Protein AF-A0A7S1ZWL1-F1 (afdb_monomer_lite)

Organism: NCBI:txid49249

InterPro domains:
  IPR002048 EF-hand domain [PF13499] (137-198)
  IPR002048 EF-hand domain [PS50222] (136-164)
  IPR002048 EF-hand domain [PS50222] (169-204)
  IPR011992 EF-hand domain pair [SSF47473] (136-212)
  IPR018247 EF-Hand 1, calcium-binding site [PS00018] (142-154)

Structure (mmCIF, N/CA/C/O backbone):
data_AF-A0A7S1ZWL1-F1
#
_entry.id   AF-A0A7S1ZWL1-F1
#
loop_
_atom_site.group_PDB
_atom_site.id
_atom_site.type_symbol
_atom_site.label_atom_id
_atom_site.label_alt_id
_atom_site.label_comp_id
_atom_site.label_asym_id
_atom_site.label_entity_id
_atom_site.label_seq_id
_atom_site.pdbx_PDB_ins_code
_atom_site.Cartn_x
_atom_site.Cartn_y
_atom_site.Cartn_z
_atom_site.occupancy
_atom_site.B_iso_or_equiv
_atom_site.auth_seq_id
_atom_site.auth_comp_id
_atom_site.auth_asym_id
_atom_site.auth_atom_id
_atom_site.pdbx_PDB_model_num
ATOM 1 N N . MET A 1 1 ? 6.035 -1.877 -19.885 1.00 93.06 1 MET A N 1
ATOM 2 C CA . MET A 1 1 ? 7.367 -1.993 -20.508 1.00 93.06 1 MET A CA 1
ATOM 3 C C . MET A 1 1 ? 7.393 -3.270 -21.338 1.00 93.06 1 MET A C 1
ATOM 5 O O . MET A 1 1 ? 6.985 -4.289 -20.789 1.00 93.06 1 MET A O 1
ATOM 9 N N . PRO A 1 2 ? 7.767 -3.233 -22.629 1.00 96.50 2 PRO A N 1
ATOM 10 C CA . PRO A 1 2 ? 7.977 -4.448 -23.421 1.00 96.50 2 PRO A CA 1
ATOM 11 C C . PRO A 1 2 ? 8.998 -5.383 -22.762 1.00 96.50 2 PRO A C 1
ATOM 13 O O . PRO A 1 2 ? 9.936 -4.901 -22.125 1.00 96.50 2 PRO A O 1
ATOM 16 N N . GLY A 1 3 ? 8.820 -6.696 -22.906 1.00 96.81 3 GLY A N 1
ATOM 17 C CA . GLY A 1 3 ? 9.694 -7.707 -22.307 1.00 96.81 3 GLY A CA 1
ATOM 18 C C . GLY A 1 3 ? 11.149 -7.584 -22.745 1.00 96.81 3 GLY A C 1
ATOM 19 O O . GLY A 1 3 ? 12.038 -7.638 -21.899 1.00 96.81 3 GLY A O 1
ATOM 20 N N . TRP A 1 4 ? 11.398 -7.323 -24.031 1.00 97.31 4 TRP A N 1
ATOM 21 C CA . TRP A 1 4 ? 12.759 -7.119 -24.544 1.00 97.31 4 TRP A CA 1
ATOM 22 C C . TRP A 1 4 ? 13.443 -5.928 -23.860 1.00 97.31 4 TRP A C 1
ATOM 24 O O . TRP A 1 4 ? 14.578 -6.037 -23.412 1.00 97.31 4 TRP A O 1
ATOM 34 N N . LEU A 1 5 ? 12.718 -4.816 -23.691 1.00 96.94 5 LEU A N 1
ATOM 35 C CA . LEU A 1 5 ? 13.244 -3.597 -23.080 1.00 96.94 5 LEU A CA 1
ATOM 36 C C . LEU A 1 5 ? 13.519 -3.802 -21.586 1.00 96.94 5 LEU A C 1
ATOM 38 O O . LEU A 1 5 ? 14.494 -3.276 -21.051 1.00 96.94 5 LEU A O 1
ATOM 42 N N . LEU A 1 6 ? 12.660 -4.568 -20.909 1.00 95.88 6 LEU A N 1
ATOM 43 C CA . LEU A 1 6 ? 12.853 -4.956 -19.516 1.00 95.88 6 LEU A CA 1
ATOM 44 C C . LEU A 1 6 ? 14.117 -5.810 -19.352 1.00 95.88 6 LEU A C 1
ATOM 46 O O . LEU A 1 6 ? 14.951 -5.476 -18.511 1.00 95.88 6 LEU A O 1
ATOM 50 N N . ALA A 1 7 ? 14.276 -6.858 -20.168 1.00 95.69 7 ALA A N 1
ATOM 51 C CA . ALA A 1 7 ? 15.461 -7.715 -20.153 1.00 95.69 7 ALA A CA 1
ATOM 52 C C . ALA A 1 7 ? 16.735 -6.917 -20.435 1.00 95.69 7 ALA A C 1
ATOM 54 O O . ALA A 1 7 ? 17.626 -6.895 -19.590 1.00 95.69 7 ALA A O 1
ATOM 55 N N . ASP A 1 8 ? 16.786 -6.203 -21.562 1.00 94.69 8 ASP A N 1
ATOM 56 C CA . ASP A 1 8 ? 17.964 -5.437 -21.975 1.00 94.69 8 ASP A CA 1
ATOM 57 C C . ASP A 1 8 ? 18.362 -4.411 -20.922 1.00 94.69 8 ASP A C 1
ATOM 59 O O . ASP A 1 8 ? 19.545 -4.238 -20.622 1.00 94.69 8 ASP A O 1
ATOM 63 N N . GLY A 1 9 ? 17.378 -3.729 -20.333 1.00 93.00 9 GLY A N 1
ATOM 64 C CA . GLY A 1 9 ? 17.668 -2.716 -19.340 1.00 93.00 9 GLY A CA 1
ATOM 65 C C . GLY A 1 9 ? 18.183 -3.283 -18.021 1.00 93.00 9 GLY A C 1
ATOM 66 O O . GLY A 1 9 ? 19.132 -2.714 -17.477 1.00 93.00 9 GLY A O 1
ATOM 67 N N . ILE A 1 10 ? 17.634 -4.409 -17.547 1.00 92.44 10 ILE A N 1
ATOM 68 C CA . ILE A 1 10 ? 18.155 -5.111 -16.365 1.00 92.44 10 ILE A CA 1
ATOM 69 C C . ILE A 1 10 ? 19.558 -5.646 -16.657 1.00 92.44 10 ILE A C 1
ATOM 71 O O . ILE A 1 10 ? 20.490 -5.325 -15.917 1.00 92.44 10 ILE A O 1
ATOM 75 N N . THR A 1 11 ? 19.738 -6.367 -17.767 1.00 92.00 11 THR A N 1
ATOM 76 C CA . THR A 1 11 ? 21.040 -6.877 -18.218 1.00 92.00 11 THR A CA 1
ATOM 77 C C . THR A 1 11 ? 22.076 -5.758 -18.280 1.00 92.00 11 THR A C 1
ATOM 79 O O . THR A 1 11 ? 23.166 -5.913 -17.735 1.00 92.00 11 THR A O 1
ATOM 82 N N . ALA A 1 12 ? 21.738 -4.602 -18.861 1.00 90.19 12 ALA A N 1
ATOM 83 C CA . ALA A 1 12 ? 22.637 -3.453 -18.941 1.00 90.19 12 ALA A CA 1
ATOM 84 C C . ALA A 1 12 ? 23.053 -2.933 -17.556 1.00 90.19 12 ALA A C 1
ATOM 86 O O . ALA A 1 12 ? 24.224 -2.619 -17.355 1.00 90.19 12 ALA A O 1
ATOM 87 N N . THR A 1 13 ? 22.127 -2.884 -16.592 1.00 89.06 13 THR A N 1
ATOM 88 C CA . THR A 1 13 ? 22.449 -2.465 -15.214 1.00 89.06 13 THR A CA 1
ATOM 89 C C . THR A 1 13 ? 23.250 -3.508 -14.429 1.00 89.06 13 THR A C 1
ATOM 91 O O . THR A 1 13 ? 23.911 -3.165 -13.453 1.00 89.06 13 THR A O 1
ATOM 94 N N . HIS A 1 14 ? 23.206 -4.779 -14.839 1.00 88.81 14 HIS A N 1
ATOM 95 C CA . HIS A 1 14 ? 23.923 -5.891 -14.201 1.00 88.81 14 HIS A CA 1
ATOM 96 C C . HIS A 1 14 ? 25.279 -6.190 -14.863 1.00 88.81 14 HIS A C 1
ATOM 98 O O . HIS A 1 14 ? 26.117 -6.855 -14.261 1.00 88.81 14 HIS A O 1
ATOM 104 N N . ALA A 1 15 ? 25.513 -5.701 -16.083 1.00 84.69 15 ALA A N 1
ATOM 105 C CA . ALA A 1 15 ? 26.713 -5.974 -16.877 1.00 84.69 15 ALA A CA 1
ATOM 106 C C . ALA A 1 15 ? 27.923 -5.054 -16.578 1.00 84.69 15 ALA A C 1
ATOM 108 O O . ALA A 1 15 ? 28.958 -5.209 -17.227 1.00 84.69 15 ALA A O 1
ATOM 109 N N . GLY A 1 16 ? 27.830 -4.098 -15.640 1.00 73.31 16 GLY A N 1
ATOM 110 C CA . GLY A 1 16 ? 28.888 -3.105 -15.380 1.00 73.31 16 GLY A CA 1
ATOM 111 C C . GLY A 1 16 ? 29.016 -2.625 -13.924 1.00 73.31 16 GLY A C 1
ATOM 112 O O . GLY A 1 16 ? 28.147 -2.876 -13.095 1.00 73.31 16 GLY A O 1
ATOM 113 N N . ASP A 1 17 ? 30.128 -1.933 -13.637 1.00 54.09 17 ASP A N 1
ATOM 114 C CA . ASP A 1 17 ? 30.506 -1.330 -12.339 1.00 54.09 17 ASP A CA 1
ATOM 115 C C . ASP A 1 17 ? 29.767 0.023 -12.124 1.00 54.09 17 ASP A C 1
ATOM 117 O O . ASP A 1 17 ? 29.561 0.760 -13.095 1.00 54.09 17 ASP A O 1
ATOM 121 N N . PRO A 1 18 ? 29.296 0.376 -10.907 1.00 50.62 18 PRO A N 1
ATOM 122 C CA . PRO A 1 18 ? 28.071 1.147 -10.733 1.00 50.62 18 PRO A CA 1
ATOM 123 C C . PRO A 1 18 ? 28.307 2.656 -10.794 1.00 50.62 18 PRO A C 1
ATOM 125 O O . PRO A 1 18 ? 28.934 3.229 -9.907 1.00 50.62 18 PRO A O 1
ATOM 128 N N . ILE A 1 19 ? 27.685 3.341 -11.757 1.00 54.94 19 ILE A N 1
ATOM 129 C CA . ILE A 1 19 ? 27.411 4.781 -11.638 1.00 54.94 19 ILE A CA 1
ATOM 130 C C . ILE A 1 19 ? 26.001 5.090 -12.178 1.00 54.94 19 ILE A C 1
ATOM 132 O O . ILE A 1 19 ? 25.849 5.305 -13.379 1.00 54.94 19 ILE A O 1
ATOM 136 N N . PRO A 1 20 ? 24.966 5.172 -11.315 1.00 57.41 20 PRO A N 1
ATOM 137 C CA . PRO A 1 20 ? 24.911 4.738 -9.922 1.00 57.41 20 PRO A CA 1
ATOM 138 C C . PRO A 1 20 ? 23.734 3.768 -9.697 1.00 57.41 20 PRO A C 1
ATOM 140 O O . PRO A 1 20 ? 22.597 4.191 -9.513 1.00 57.41 20 PRO A O 1
ATOM 143 N N . GLY A 1 21 ? 24.013 2.465 -9.653 1.00 65.88 21 GLY A N 1
ATOM 144 C CA . GLY A 1 21 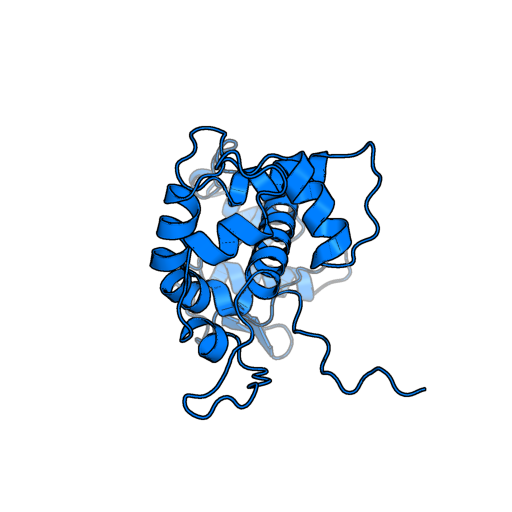? 23.101 1.495 -9.038 1.00 65.88 21 GLY A CA 1
ATOM 145 C C . GLY A 1 21 ? 22.769 0.276 -9.890 1.00 65.88 21 GLY A C 1
ATOM 146 O O . GLY A 1 21 ? 22.430 0.377 -11.067 1.00 65.88 21 GLY A O 1
ATOM 147 N N . TRP A 1 22 ? 22.811 -0.879 -9.235 1.00 79.88 22 TRP A N 1
ATOM 148 C CA . TRP A 1 22 ? 22.288 -2.146 -9.728 1.00 79.88 22 TRP A CA 1
ATOM 149 C C . TRP A 1 22 ? 20.765 -2.163 -9.558 1.00 79.88 22 TRP A C 1
ATOM 151 O O . TRP A 1 22 ? 20.271 -1.843 -8.472 1.00 79.88 22 TRP A O 1
ATOM 161 N N . VAL A 1 23 ? 20.013 -2.501 -10.611 1.00 87.62 23 VAL A N 1
ATOM 162 C CA . VAL A 1 23 ? 18.557 -2.652 -10.493 1.00 87.62 23 VAL A CA 1
ATOM 163 C C . VAL A 1 23 ? 18.267 -3.900 -9.674 1.00 87.62 23 VAL A C 1
ATOM 165 O O . VAL A 1 23 ? 18.630 -5.008 -10.064 1.00 87.62 23 VAL A O 1
ATOM 168 N N . GLN A 1 24 ? 17.589 -3.693 -8.551 1.00 88.50 24 GLN A N 1
ATOM 169 C CA . GLN A 1 24 ? 17.029 -4.755 -7.729 1.00 88.50 24 GLN A CA 1
ATOM 170 C C . GLN A 1 24 ? 15.609 -5.065 -8.205 1.00 88.50 24 GLN A C 1
ATOM 172 O O . GLN A 1 24 ? 14.870 -4.164 -8.605 1.00 88.50 24 GLN A O 1
ATOM 177 N N . TYR A 1 25 ? 15.231 -6.334 -8.138 1.00 90.38 25 TYR A N 1
ATOM 178 C CA . TYR A 1 25 ? 13.885 -6.824 -8.420 1.00 90.38 25 TYR A CA 1
ATOM 179 C C . TYR A 1 25 ? 13.483 -7.849 -7.352 1.00 90.38 25 TYR A C 1
ATOM 181 O O . TYR A 1 25 ? 14.338 -8.353 -6.623 1.00 90.38 25 TYR A O 1
ATOM 189 N N . ASP A 1 26 ? 12.183 -8.108 -7.231 1.00 86.62 26 ASP A N 1
ATOM 190 C CA . ASP A 1 26 ? 11.634 -9.086 -6.288 1.00 86.62 26 ASP A CA 1
ATOM 191 C C . ASP A 1 26 ? 11.714 -10.532 -6.818 1.00 86.62 26 ASP A C 1
ATOM 193 O O . ASP A 1 26 ? 12.186 -10.793 -7.929 1.00 86.62 26 ASP A O 1
ATOM 197 N N . ASP A 1 27 ? 11.210 -11.479 -6.023 1.00 84.31 27 ASP A N 1
ATOM 198 C CA . ASP A 1 27 ? 11.197 -12.919 -6.325 1.00 84.31 27 ASP A CA 1
ATOM 199 C C . ASP A 1 27 ? 10.371 -13.287 -7.577 1.00 84.31 27 ASP A C 1
ATOM 201 O O . ASP A 1 27 ? 10.392 -14.432 -8.041 1.00 84.31 27 ASP A O 1
ATOM 205 N N . GLY A 1 28 ? 9.626 -12.331 -8.139 1.00 87.31 28 GLY A N 1
ATOM 206 C CA . GLY A 1 28 ? 8.884 -12.491 -9.379 1.00 87.31 28 GLY A CA 1
ATOM 207 C C . GLY A 1 28 ? 9.778 -12.573 -10.616 1.00 87.31 28 GLY A C 1
ATOM 208 O O . GLY A 1 28 ? 9.308 -13.035 -11.658 1.00 87.31 28 GLY A O 1
ATOM 209 N N . VAL A 1 29 ? 11.046 -12.165 -10.536 1.00 91.88 29 VAL A N 1
ATOM 210 C CA . VAL A 1 29 ? 11.984 -12.174 -11.665 1.00 91.88 29 VAL A CA 1
ATOM 211 C C . VAL A 1 29 ? 13.044 -13.257 -11.469 1.00 91.88 29 VAL A C 1
ATOM 213 O O . VAL A 1 29 ? 13.682 -13.343 -10.423 1.00 91.88 29 VAL A O 1
ATOM 216 N N . LYS A 1 30 ? 13.262 -14.088 -12.497 1.00 94.38 30 LYS A N 1
ATOM 217 C CA . LYS A 1 30 ? 14.346 -15.086 -12.514 1.00 94.38 30 LYS A CA 1
ATOM 218 C C . LYS A 1 30 ? 15.387 -14.730 -13.562 1.00 94.38 30 LYS A C 1
ATOM 220 O O . LYS A 1 30 ? 15.043 -14.349 -14.682 1.00 94.38 30 LYS A O 1
ATOM 225 N N . GLN A 1 31 ? 16.651 -14.916 -13.199 1.00 93.75 31 GLN A N 1
ATOM 226 C CA . GLN A 1 31 ? 17.807 -14.599 -14.029 1.00 93.75 31 GLN A CA 1
ATOM 227 C C . GLN A 1 31 ? 18.782 -15.777 -14.076 1.00 93.75 31 GLN A C 1
ATOM 229 O O . GLN A 1 31 ? 19.066 -16.401 -13.053 1.00 93.75 31 GLN A O 1
ATOM 234 N N . GLU A 1 32 ? 19.328 -16.043 -15.260 1.00 93.62 32 GLU A N 1
ATOM 235 C CA . GLU A 1 32 ? 20.430 -16.978 -15.483 1.00 93.62 32 GLU A CA 1
ATOM 236 C C . GLU A 1 32 ? 21.634 -16.199 -16.024 1.00 93.62 32 GLU A C 1
ATOM 238 O O . GLU A 1 32 ? 21.607 -15.633 -17.119 1.00 93.62 32 GLU A O 1
ATOM 243 N N . GLY A 1 33 ? 22.704 -16.109 -15.232 1.00 91.00 33 GLY A N 1
ATOM 244 C CA . GLY A 1 33 ? 23.831 -15.234 -15.558 1.00 91.00 33 GLY A CA 1
ATOM 245 C C . GLY A 1 33 ? 23.399 -13.766 -15.573 1.00 91.00 33 GLY A C 1
ATOM 246 O O . GLY A 1 33 ? 23.062 -13.228 -14.526 1.00 91.00 33 GLY A O 1
ATOM 247 N N . LEU A 1 34 ? 23.411 -13.126 -16.745 1.00 89.94 34 LEU A N 1
ATOM 248 C CA . LEU A 1 34 ? 22.940 -11.746 -16.954 1.00 89.94 34 LEU A CA 1
ATOM 249 C C . LEU A 1 34 ? 21.594 -11.670 -17.690 1.00 89.94 34 LEU A C 1
ATOM 251 O O . LEU A 1 34 ? 21.132 -10.573 -17.996 1.00 89.94 34 LEU A O 1
ATOM 255 N N . VAL A 1 35 ? 20.987 -12.814 -18.014 1.00 92.06 35 VAL A N 1
ATOM 256 C CA . VAL A 1 35 ? 19.797 -12.893 -18.866 1.00 92.06 35 VAL A CA 1
ATOM 257 C C . VAL A 1 35 ? 18.571 -13.169 -18.011 1.00 92.06 35 VAL A C 1
ATOM 259 O O . VAL A 1 35 ? 18.526 -14.151 -17.271 1.00 92.06 35 VAL A O 1
ATOM 262 N N . ILE A 1 36 ? 17.565 -12.307 -18.126 1.00 94.38 36 ILE A N 1
ATOM 263 C CA . ILE A 1 36 ? 16.261 -12.524 -17.502 1.00 94.38 36 ILE A CA 1
ATOM 264 C C . ILE A 1 36 ? 15.538 -13.626 -18.264 1.00 94.38 36 ILE A C 1
ATOM 266 O O . ILE A 1 36 ? 15.365 -13.524 -19.475 1.00 94.38 36 ILE A O 1
ATOM 270 N N . THR A 1 37 ? 15.123 -14.673 -17.556 1.00 95.62 37 THR A N 1
ATOM 271 C CA . THR A 1 37 ? 14.430 -15.818 -18.158 1.00 95.62 37 THR A CA 1
ATOM 272 C C . THR A 1 37 ? 12.944 -15.814 -17.841 1.00 95.62 37 THR A C 1
ATOM 274 O O . THR A 1 37 ? 12.154 -16.248 -18.671 1.00 95.62 37 THR A O 1
ATOM 277 N N . HIS A 1 38 ? 12.535 -15.309 -16.670 1.00 95.62 38 HIS A N 1
ATOM 278 C CA . HIS A 1 38 ? 11.129 -15.305 -16.258 1.00 95.62 38 HIS A CA 1
ATOM 279 C C . HIS A 1 38 ? 10.733 -14.012 -15.548 1.00 95.62 38 HIS A C 1
ATOM 281 O O . HIS A 1 38 ? 11.529 -13.433 -14.809 1.00 95.62 38 HIS A O 1
ATOM 287 N N . VAL A 1 39 ? 9.468 -13.620 -15.714 1.00 93.38 39 VAL A N 1
ATOM 288 C CA . VAL A 1 39 ? 8.817 -12.516 -14.998 1.00 93.38 39 VAL A CA 1
ATOM 289 C C . VAL A 1 39 ? 7.411 -12.957 -14.584 1.00 93.38 39 VAL A C 1
ATOM 291 O O . VAL A 1 39 ? 6.599 -13.357 -15.419 1.00 93.38 39 VAL A O 1
ATOM 294 N N . GLY A 1 40 ? 7.111 -12.902 -13.287 1.00 88.25 40 GLY A N 1
ATOM 295 C CA . GLY A 1 40 ? 5.841 -13.359 -12.719 1.00 88.25 40 GLY A CA 1
ATOM 296 C C . GLY A 1 40 ? 5.620 -14.868 -12.864 1.00 88.25 40 GLY A C 1
ATOM 297 O O . GLY A 1 40 ? 4.492 -15.305 -13.070 1.00 88.25 40 GLY A O 1
ATOM 298 N N . GLY A 1 41 ? 6.694 -15.664 -12.827 1.00 90.75 41 GLY A N 1
ATOM 299 C CA . GLY A 1 41 ? 6.635 -17.124 -12.986 1.00 90.75 41 GLY A CA 1
ATOM 300 C C . GLY A 1 41 ? 6.425 -17.622 -14.422 1.00 90.75 41 GLY A C 1
ATOM 301 O O . GLY A 1 41 ? 6.377 -18.831 -14.631 1.00 90.75 41 GLY A O 1
ATOM 302 N N . ILE A 1 42 ? 6.335 -16.720 -15.401 1.00 92.94 42 ILE A N 1
ATOM 303 C CA . ILE A 1 42 ? 6.185 -17.035 -16.828 1.00 92.94 42 ILE A CA 1
ATOM 304 C C . ILE A 1 42 ? 7.489 -16.677 -17.541 1.00 92.94 42 ILE A C 1
ATOM 306 O O . ILE A 1 42 ? 8.143 -15.705 -17.157 1.00 92.94 42 ILE A O 1
ATOM 310 N N . GLU A 1 43 ? 7.873 -17.458 -18.552 1.00 97.06 43 GLU A N 1
ATOM 311 C CA . GLU A 1 43 ? 9.013 -17.135 -19.415 1.00 97.06 43 GLU A CA 1
ATOM 312 C C . GLU A 1 43 ? 8.845 -15.733 -20.016 1.00 97.06 43 GLU A C 1
ATOM 314 O O . GLU A 1 43 ? 7.729 -15.294 -20.317 1.00 97.06 43 GLU A O 1
ATOM 319 N N . ILE A 1 44 ? 9.944 -14.990 -20.124 1.00 96.50 44 ILE A N 1
ATOM 320 C CA . ILE A 1 44 ? 9.868 -13.628 -20.636 1.00 96.50 44 ILE A CA 1
ATOM 321 C C . ILE A 1 44 ? 9.550 -13.632 -22.137 1.00 96.50 44 ILE A C 1
ATOM 323 O O . ILE A 1 44 ? 10.245 -14.231 -22.952 1.00 96.50 44 ILE A O 1
ATOM 327 N N . GLU A 1 45 ? 8.489 -12.927 -22.508 1.00 97.56 45 GLU A N 1
ATOM 328 C CA . GLU A 1 45 ? 8.036 -12.776 -23.885 1.00 97.56 45 GLU A CA 1
ATOM 329 C C . GLU A 1 45 ? 8.453 -11.382 -24.390 1.00 97.56 45 GLU A C 1
ATOM 331 O O . GLU A 1 45 ? 8.004 -10.382 -23.818 1.00 97.56 45 GLU A O 1
ATOM 336 N N . PRO A 1 46 ? 9.276 -11.269 -25.452 1.00 96.12 46 PRO A N 1
ATOM 337 C CA . PRO A 1 46 ? 9.843 -9.993 -25.900 1.00 96.12 46 PRO A CA 1
ATOM 338 C C . PRO A 1 46 ? 8.812 -8.879 -26.120 1.00 96.12 46 PRO A C 1
ATOM 340 O O . PRO A 1 46 ? 9.005 -7.755 -25.653 1.00 96.12 46 PRO A O 1
ATOM 343 N N . ASP A 1 47 ? 7.694 -9.195 -26.771 1.00 97.06 47 ASP A N 1
ATOM 344 C CA . ASP A 1 47 ? 6.685 -8.208 -27.174 1.00 97.06 47 ASP A CA 1
ATOM 345 C C . ASP A 1 47 ? 5.573 -8.008 -26.135 1.00 97.06 47 ASP A C 1
ATOM 347 O O . ASP A 1 47 ? 4.729 -7.116 -26.267 1.00 97.06 47 ASP A O 1
ATOM 351 N N . ARG A 1 48 ? 5.557 -8.815 -25.069 1.00 95.38 48 ARG A N 1
ATOM 352 C CA . ARG A 1 48 ? 4.555 -8.693 -24.013 1.00 95.38 48 ARG A CA 1
ATOM 353 C C . ARG A 1 48 ? 4.806 -7.433 -23.196 1.00 95.38 48 ARG A C 1
ATOM 355 O O . ARG A 1 48 ? 5.929 -7.129 -22.799 1.00 95.38 48 ARG A O 1
ATOM 362 N N . ILE A 1 49 ? 3.735 -6.702 -22.895 1.00 94.38 49 ILE A N 1
ATOM 363 C CA . ILE A 1 49 ? 3.809 -5.529 -22.025 1.00 94.38 49 ILE A CA 1
ATOM 364 C C . ILE A 1 49 ? 3.709 -5.967 -20.564 1.00 94.38 49 ILE A C 1
ATOM 366 O O . ILE A 1 49 ? 2.663 -6.420 -20.099 1.00 94.38 49 ILE A O 1
ATOM 370 N N . TYR A 1 50 ? 4.793 -5.761 -19.825 1.00 92.31 50 TYR A N 1
ATOM 371 C CA . TYR A 1 50 ? 4.869 -5.978 -18.385 1.00 92.31 50 TYR A CA 1
ATOM 372 C C . TYR A 1 50 ? 4.527 -4.698 -17.621 1.00 92.31 50 TYR A C 1
ATOM 374 O O . TYR A 1 50 ? 4.927 -3.589 -18.007 1.00 92.31 50 TYR A O 1
ATOM 382 N N . ARG A 1 51 ? 3.791 -4.847 -16.515 1.00 89.06 51 ARG A N 1
ATOM 383 C CA . ARG A 1 5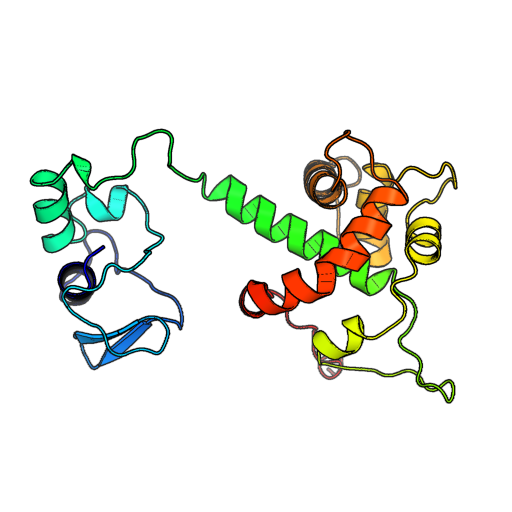1 ? 3.567 -3.772 -15.540 1.00 89.06 51 ARG A CA 1
ATOM 384 C C . ARG A 1 51 ? 4.753 -3.776 -14.582 1.00 89.06 51 ARG A C 1
ATOM 386 O O . ARG A 1 51 ? 4.942 -4.743 -13.858 1.00 89.06 51 ARG A O 1
ATOM 393 N N . VAL A 1 52 ? 5.552 -2.716 -14.619 1.00 88.62 52 VAL A N 1
ATOM 394 C CA . VAL A 1 52 ? 6.790 -2.597 -13.842 1.00 88.62 52 VAL A CA 1
ATOM 395 C C . VAL A 1 52 ? 6.659 -1.393 -12.922 1.00 88.62 52 VAL A C 1
ATOM 397 O O . VAL A 1 52 ? 6.358 -0.295 -13.391 1.00 88.62 52 VAL A O 1
ATOM 400 N N . ALA A 1 53 ? 6.874 -1.601 -11.625 1.00 86.19 53 ALA A N 1
ATOM 401 C CA . ALA A 1 53 ? 7.022 -0.524 -10.657 1.00 86.19 53 ALA A CA 1
ATOM 402 C C . ALA A 1 53 ? 8.510 -0.160 -10.554 1.00 86.19 53 ALA A C 1
ATOM 404 O O . ALA A 1 53 ? 9.338 -1.001 -10.225 1.00 86.19 53 ALA A O 1
ATOM 405 N N . THR A 1 54 ? 8.861 1.083 -10.877 1.00 87.69 54 THR A N 1
ATOM 406 C CA . THR A 1 54 ? 10.244 1.589 -10.870 1.00 87.69 54 THR A CA 1
ATOM 407 C C . THR A 1 54 ? 10.234 3.103 -10.659 1.00 87.69 54 THR A C 1
ATOM 409 O O . THR A 1 54 ? 9.178 3.739 -10.763 1.00 87.69 54 THR A O 1
ATOM 412 N N . LYS A 1 55 ? 11.385 3.705 -10.343 1.00 87.38 55 LYS A N 1
ATOM 413 C CA . LYS A 1 55 ? 11.489 5.161 -10.242 1.00 87.38 55 LYS A CA 1
ATOM 414 C C . LYS A 1 55 ? 11.645 5.747 -11.641 1.00 87.38 55 LYS A C 1
ATOM 416 O O . LYS A 1 55 ? 12.404 5.251 -12.462 1.00 87.38 55 LYS A O 1
ATOM 421 N N . ILE A 1 56 ? 11.007 6.891 -11.882 1.00 88.62 56 ILE A N 1
ATOM 422 C CA . ILE A 1 56 ? 11.198 7.676 -13.118 1.00 88.62 56 ILE A CA 1
ATOM 423 C C . ILE A 1 56 ? 12.679 7.969 -13.386 1.00 88.62 56 ILE A C 1
ATOM 425 O O . ILE A 1 56 ? 13.107 8.008 -14.540 1.00 88.62 56 ILE A O 1
ATOM 429 N N . SER A 1 57 ? 13.465 8.175 -12.326 1.00 87.31 57 SER A N 1
ATOM 430 C CA . SER A 1 57 ? 14.907 8.381 -12.441 1.00 87.31 57 SER A CA 1
ATOM 431 C C . SER A 1 57 ? 15.584 7.220 -13.156 1.00 87.31 57 SER A C 1
ATOM 433 O O . SER A 1 57 ? 16.367 7.480 -14.057 1.00 87.31 57 SER A O 1
ATOM 435 N N . ASP A 1 58 ? 15.229 5.976 -12.838 1.00 88.25 58 ASP A N 1
ATOM 436 C CA . ASP A 1 58 ? 15.874 4.769 -13.375 1.00 88.25 58 ASP A CA 1
ATOM 437 C C . ASP A 1 58 ? 15.700 4.687 -14.905 1.00 88.25 58 ASP A C 1
ATOM 439 O O . ASP A 1 58 ? 16.559 4.175 -15.622 1.00 88.25 58 ASP A O 1
ATOM 443 N N . LEU A 1 59 ? 14.605 5.266 -15.413 1.00 91.12 59 LEU A N 1
ATOM 444 C CA . LEU A 1 59 ? 14.266 5.319 -16.835 1.00 91.12 59 LEU A CA 1
ATOM 445 C C . LEU A 1 59 ? 14.919 6.485 -17.590 1.00 91.12 59 LEU A C 1
ATOM 447 O O . LEU A 1 59 ? 14.877 6.505 -18.817 1.00 91.12 59 LEU A O 1
ATOM 451 N N . THR A 1 60 ? 15.459 7.489 -16.893 1.00 89.06 60 THR A N 1
ATOM 452 C CA . THR A 1 60 ? 15.822 8.783 -17.507 1.00 89.06 60 THR A CA 1
ATOM 453 C C . THR A 1 60 ? 17.220 9.294 -17.157 1.00 89.06 60 THR A C 1
ATOM 455 O O . THR A 1 60 ? 17.769 10.113 -17.897 1.00 89.06 60 THR A O 1
ATOM 458 N N . ASN A 1 61 ? 17.823 8.826 -16.063 1.00 87.56 61 ASN A N 1
ATOM 459 C CA . ASN A 1 61 ? 19.096 9.326 -15.531 1.00 87.56 61 ASN A CA 1
ATOM 460 C C . ASN A 1 61 ? 20.345 8.681 -16.167 1.00 87.56 61 ASN A C 1
ATOM 462 O O . ASN A 1 61 ? 21.458 9.028 -15.779 1.00 87.56 61 ASN A O 1
ATOM 466 N N . GLY A 1 62 ? 20.184 7.761 -17.125 1.00 86.31 62 GLY A N 1
ATOM 467 C CA . GLY A 1 62 ? 21.300 7.044 -17.745 1.00 86.31 62 GLY A CA 1
ATOM 468 C C . GLY A 1 62 ? 21.755 5.784 -17.005 1.00 86.31 62 GLY A C 1
ATOM 469 O O . GLY A 1 62 ? 22.701 5.154 -17.468 1.00 86.31 62 GLY A O 1
ATOM 470 N N . GLN A 1 63 ? 21.098 5.390 -15.908 1.00 85.56 63 GLN A N 1
ATOM 471 C CA . GLN A 1 63 ? 21.431 4.176 -15.149 1.00 85.56 63 GLN A CA 1
ATOM 472 C C . GLN A 1 63 ? 21.289 2.911 -16.003 1.00 85.56 63 GLN A C 1
ATOM 474 O O . GLN A 1 63 ? 22.107 2.000 -15.909 1.00 85.56 63 GLN A O 1
ATOM 479 N N . SER A 1 64 ? 20.284 2.879 -16.879 1.00 90.88 64 SER A N 1
ATOM 480 C CA . SER A 1 64 ? 20.149 1.873 -17.925 1.00 90.88 64 SER A CA 1
ATOM 481 C C . SER A 1 64 ? 20.107 2.555 -19.285 1.00 90.88 64 SER A C 1
ATOM 483 O O . SER A 1 64 ? 19.179 3.316 -19.581 1.00 90.88 64 SER A O 1
ATOM 485 N N . LYS A 1 65 ? 21.123 2.305 -20.120 1.00 91.50 65 LYS A N 1
ATOM 486 C CA . LYS A 1 65 ? 21.202 2.879 -21.469 1.00 91.50 65 LYS A CA 1
ATOM 487 C C . LYS A 1 65 ? 19.996 2.477 -22.339 1.00 91.50 65 LYS A C 1
ATOM 489 O O . LYS A 1 65 ? 19.377 3.402 -22.864 1.00 91.50 65 LYS A O 1
ATOM 494 N N . PRO A 1 66 ? 19.590 1.189 -22.424 1.00 94.06 66 PRO A N 1
ATOM 495 C CA . PRO A 1 66 ? 18.405 0.792 -23.190 1.00 94.06 66 PRO A CA 1
ATOM 496 C C . PRO A 1 66 ? 17.134 1.535 -22.768 1.00 94.06 66 PRO A C 1
ATOM 498 O O . PRO A 1 66 ? 16.427 2.073 -23.615 1.00 94.06 66 PRO A O 1
ATOM 501 N N . TRP A 1 67 ? 16.869 1.645 -21.460 1.00 94.25 67 TRP A N 1
ATOM 502 C CA . TRP A 1 67 ? 15.706 2.395 -20.969 1.00 94.25 67 TRP A CA 1
ATOM 503 C C . TRP A 1 67 ? 15.803 3.879 -21.294 1.00 94.25 67 TRP A C 1
ATOM 505 O O . TRP A 1 67 ? 14.852 4.466 -21.804 1.00 94.25 67 TRP A O 1
ATOM 515 N N . THR A 1 68 ? 16.963 4.478 -21.033 1.00 93.44 68 THR A N 1
ATOM 516 C CA . THR A 1 68 ? 17.171 5.914 -21.227 1.00 93.44 68 THR A CA 1
ATOM 517 C C . THR A 1 68 ? 17.026 6.313 -22.692 1.00 93.44 68 THR A C 1
ATOM 519 O O . THR A 1 68 ? 16.463 7.366 -22.975 1.00 93.44 68 THR A O 1
ATOM 522 N N . GLU A 1 69 ? 17.533 5.510 -23.627 1.00 95.12 69 GLU A N 1
ATOM 523 C CA . GLU A 1 69 ? 17.386 5.764 -25.065 1.00 95.12 69 GLU A CA 1
ATOM 524 C C . GLU A 1 69 ? 15.931 5.576 -25.505 1.00 95.12 69 GLU A C 1
ATOM 526 O O . GLU A 1 69 ? 15.356 6.498 -26.083 1.00 95.12 69 GLU A O 1
ATOM 531 N N . TYR A 1 70 ? 15.293 4.469 -25.112 1.00 96.38 70 TYR A N 1
ATOM 532 C CA . TYR A 1 70 ? 13.895 4.202 -25.453 1.00 96.38 70 TYR A CA 1
ATOM 533 C C . TYR A 1 70 ? 12.950 5.313 -24.979 1.00 96.38 70 TYR A C 1
ATOM 535 O O . TYR A 1 70 ? 12.160 5.835 -25.758 1.00 96.38 70 TYR A O 1
ATOM 543 N N . TYR A 1 71 ? 13.037 5.730 -23.714 1.00 95.25 71 TYR A N 1
ATOM 544 C CA . TYR A 1 71 ? 12.130 6.746 -23.167 1.00 95.25 71 TYR A CA 1
ATOM 545 C C . TYR A 1 71 ? 12.477 8.182 -23.585 1.00 95.25 71 TYR A C 1
ATOM 547 O O . TYR A 1 71 ? 11.650 9.079 -23.416 1.00 95.25 71 TYR A O 1
ATOM 555 N N . LYS A 1 72 ? 13.665 8.419 -24.159 1.00 95.00 72 LYS A N 1
ATOM 556 C CA . LYS A 1 72 ? 13.974 9.675 -24.863 1.00 95.00 72 LYS A CA 1
ATOM 557 C C . LYS A 1 72 ? 13.297 9.740 -26.229 1.00 95.00 72 LYS A C 1
ATOM 559 O O . LYS A 1 72 ? 12.856 10.818 -26.618 1.00 95.00 72 LYS A O 1
ATOM 564 N N . GLU A 1 73 ? 13.232 8.617 -26.939 1.00 97.00 73 GLU A N 1
ATOM 565 C CA . GLU A 1 73 ? 12.571 8.509 -28.246 1.00 97.00 73 GLU A CA 1
ATOM 566 C C . GLU A 1 73 ? 11.044 8.401 -28.120 1.00 97.00 73 GLU A C 1
ATOM 568 O O . GLU A 1 73 ? 10.326 8.903 -28.982 1.00 97.00 73 GLU A O 1
ATOM 573 N N . HIS A 1 74 ? 10.566 7.830 -27.011 1.00 95.56 74 HIS A N 1
ATOM 574 C CA . HIS A 1 74 ? 9.152 7.596 -26.707 1.00 95.56 74 HIS A CA 1
ATOM 575 C C . HIS A 1 74 ? 8.703 8.283 -25.402 1.00 95.56 74 HIS A C 1
ATOM 577 O O . HIS A 1 74 ? 8.301 7.604 -24.445 1.00 95.56 74 HIS A O 1
ATOM 583 N N . PRO A 1 75 ? 8.762 9.625 -25.301 1.00 94.00 75 PRO A N 1
ATOM 584 C CA . PRO A 1 75 ? 8.348 10.339 -24.093 1.00 94.00 75 PRO A CA 1
ATOM 585 C C . PRO A 1 75 ? 6.861 10.141 -23.756 1.00 94.00 75 PRO A C 1
ATOM 587 O O . PRO A 1 75 ? 6.486 10.221 -22.588 1.00 94.00 75 PRO A O 1
ATOM 590 N N . GLU A 1 76 ? 6.014 9.839 -24.743 1.00 94.06 76 GLU A N 1
ATOM 591 C CA . GLU A 1 76 ? 4.598 9.494 -24.565 1.00 94.06 76 GLU A CA 1
ATOM 592 C C . GLU A 1 76 ? 4.379 8.181 -23.802 1.00 94.06 76 GLU A C 1
ATOM 594 O O . GLU A 1 76 ? 3.302 7.960 -23.251 1.00 94.06 76 GLU A O 1
ATOM 599 N N . CYS A 1 77 ? 5.396 7.315 -23.754 1.00 91.88 77 CYS A N 1
ATOM 600 C CA . CYS A 1 77 ? 5.361 6.062 -23.004 1.00 91.88 77 CYS A CA 1
ATOM 601 C C . CYS A 1 77 ? 5.757 6.236 -21.527 1.00 91.88 77 CYS A C 1
ATOM 603 O O . CYS A 1 77 ? 5.647 5.277 -20.757 1.00 91.88 77 CYS A O 1
ATOM 605 N N . LEU A 1 78 ? 6.226 7.422 -21.113 1.00 90.88 78 LEU A N 1
ATOM 606 C CA . LEU A 1 78 ? 6.448 7.735 -19.702 1.00 90.88 78 LEU A CA 1
ATOM 607 C C . LEU A 1 78 ? 5.118 8.090 -19.019 1.00 90.88 78 LEU A C 1
ATOM 609 O O . LEU A 1 78 ? 4.301 8.811 -19.596 1.00 90.88 78 LEU A O 1
ATOM 613 N N . PRO A 1 79 ? 4.897 7.655 -17.764 1.00 86.00 79 PRO A N 1
ATOM 614 C CA . PRO A 1 79 ? 3.764 8.133 -16.986 1.00 86.00 79 PRO A CA 1
ATOM 615 C C . PRO A 1 79 ? 3.791 9.669 -16.874 1.00 86.00 79 PRO A C 1
ATOM 617 O O . PRO A 1 79 ? 4.863 10.250 -16.677 1.00 86.00 79 PRO A O 1
ATOM 620 N N . PRO A 1 80 ? 2.641 10.360 -16.965 1.00 87.44 80 PRO A N 1
ATOM 621 C CA . PRO A 1 80 ? 2.598 11.805 -16.776 1.00 87.44 80 PRO A CA 1
ATOM 622 C C . PRO A 1 80 ? 3.008 12.169 -15.343 1.00 87.44 80 PRO A C 1
ATOM 624 O O . PRO A 1 80 ? 2.791 11.397 -14.412 1.00 87.44 80 PRO A O 1
ATOM 627 N N . LYS A 1 81 ? 3.534 13.385 -15.134 1.00 80.50 81 LYS A N 1
ATOM 628 C CA . LYS A 1 81 ? 4.058 13.838 -13.826 1.00 80.50 81 LYS A CA 1
ATOM 629 C C . LYS A 1 81 ? 3.069 13.742 -12.651 1.00 80.50 81 LYS A C 1
ATOM 631 O O . LYS A 1 81 ? 3.508 13.701 -11.510 1.00 80.50 81 LYS A O 1
ATOM 636 N N . GLY A 1 82 ? 1.763 13.708 -12.917 1.00 80.81 82 GLY A N 1
ATOM 637 C CA . GLY A 1 82 ? 0.718 13.522 -11.902 1.00 80.81 82 GLY A CA 1
ATOM 638 C C . GLY A 1 82 ? 0.333 12.064 -11.620 1.00 80.81 82 GLY A C 1
ATOM 639 O O . GLY A 1 82 ? -0.420 11.819 -10.691 1.00 80.81 82 GLY A O 1
ATOM 640 N N . ALA A 1 83 ? 0.831 11.102 -12.401 1.00 83.69 83 ALA A N 1
ATOM 641 C CA . ALA A 1 83 ? 0.571 9.673 -12.208 1.00 83.69 83 ALA A CA 1
ATOM 642 C C . ALA A 1 83 ? 1.634 8.986 -11.335 1.00 83.69 83 ALA A C 1
ATOM 644 O O . ALA A 1 83 ? 1.623 7.765 -11.188 1.00 83.69 83 ALA A O 1
ATOM 645 N N . TYR A 1 84 ? 2.589 9.748 -10.795 1.00 85.62 84 TYR A N 1
ATOM 646 C CA . TYR A 1 84 ? 3.605 9.197 -9.911 1.00 85.62 84 TYR A CA 1
ATOM 647 C C . TYR A 1 84 ? 2.999 8.897 -8.556 1.00 85.62 84 TYR A C 1
ATOM 649 O O . TYR A 1 84 ? 2.302 9.717 -7.963 1.00 85.62 84 TYR A O 1
ATOM 657 N N . VAL A 1 85 ? 3.335 7.722 -8.054 1.00 84.44 85 VAL A N 1
ATOM 658 C CA . VAL A 1 85 ? 2.955 7.310 -6.720 1.00 84.44 85 VAL A CA 1
ATOM 659 C C . VAL A 1 85 ? 4.063 7.737 -5.762 1.00 84.44 85 VAL A C 1
ATOM 661 O O . VAL A 1 85 ? 5.245 7.469 -5.998 1.00 84.44 85 VAL A O 1
ATOM 664 N N . ASN A 1 86 ? 3.700 8.442 -4.692 1.00 84.44 86 ASN A N 1
ATOM 665 C CA . ASN A 1 86 ? 4.662 8.829 -3.671 1.00 84.44 86 ASN A CA 1
ATOM 666 C C . ASN A 1 86 ? 5.060 7.583 -2.866 1.00 84.44 86 ASN A C 1
ATOM 668 O O . ASN A 1 86 ? 4.248 7.031 -2.128 1.00 84.44 86 ASN A O 1
ATOM 672 N N . LEU A 1 87 ? 6.319 7.150 -3.001 1.00 82.56 87 LEU A N 1
ATOM 673 C CA . LEU A 1 87 ? 6.824 5.946 -2.335 1.00 82.56 87 LEU A CA 1
ATOM 674 C C . LEU A 1 87 ? 6.665 6.009 -0.813 1.00 82.56 87 LEU A C 1
ATOM 676 O O . LEU A 1 87 ? 6.356 4.998 -0.194 1.00 82.56 87 LEU A O 1
ATOM 680 N N . TYR A 1 88 ? 6.866 7.183 -0.211 1.00 80.75 88 TYR A N 1
ATOM 681 C CA . TYR A 1 88 ? 6.678 7.348 1.225 1.00 80.75 88 TYR A CA 1
ATOM 682 C C . TYR A 1 88 ? 5.215 7.108 1.607 1.00 80.75 88 TYR A C 1
ATOM 684 O O . TYR A 1 88 ? 4.950 6.345 2.529 1.00 80.75 88 TYR A O 1
ATOM 692 N N . SER A 1 89 ? 4.272 7.673 0.849 1.00 83.94 89 SER A N 1
ATOM 693 C CA . SER A 1 89 ? 2.838 7.452 1.062 1.00 83.94 89 SER A CA 1
ATOM 694 C C . SER A 1 89 ? 2.446 5.979 0.917 1.00 83.94 89 SER A C 1
ATOM 696 O O . SER A 1 89 ? 1.707 5.476 1.755 1.00 83.94 89 SER A O 1
ATOM 698 N N . GLU A 1 90 ? 2.977 5.258 -0.075 1.00 84.81 90 GLU A N 1
ATOM 699 C CA . GLU A 1 90 ? 2.702 3.819 -0.234 1.00 84.81 90 GLU A CA 1
ATOM 700 C C . GLU A 1 90 ? 3.304 2.971 0.874 1.00 84.81 90 GLU A C 1
ATOM 702 O O . GLU A 1 90 ? 2.665 2.034 1.344 1.00 84.81 90 GLU A O 1
ATOM 707 N N . LEU A 1 91 ? 4.528 3.287 1.306 1.00 84.25 91 LEU A N 1
ATOM 708 C CA . LEU A 1 91 ? 5.145 2.594 2.429 1.00 84.25 91 LEU A CA 1
ATOM 709 C C . LEU A 1 91 ? 4.321 2.818 3.696 1.00 84.25 91 LEU A C 1
ATOM 711 O O . LEU A 1 91 ? 4.001 1.851 4.380 1.00 84.25 91 LEU A O 1
ATOM 715 N N . MET A 1 92 ? 3.920 4.058 3.983 1.00 83.69 92 MET A N 1
ATOM 716 C CA . MET A 1 92 ? 3.071 4.358 5.141 1.00 83.69 92 MET A CA 1
ATOM 717 C C . MET A 1 92 ? 1.713 3.659 5.041 1.00 83.69 92 MET A C 1
ATOM 719 O O . MET A 1 92 ? 1.296 3.017 6.001 1.00 83.69 92 MET A O 1
ATOM 723 N N . ALA A 1 93 ? 1.074 3.677 3.868 1.00 83.25 93 ALA A N 1
ATOM 724 C CA . ALA A 1 93 ? -0.169 2.950 3.622 1.00 83.25 93 ALA A CA 1
ATOM 725 C C . ALA A 1 93 ? -0.000 1.439 3.837 1.00 83.25 93 ALA A C 1
ATOM 727 O O . ALA A 1 93 ? -0.846 0.786 4.445 1.00 83.25 93 ALA A O 1
ATOM 728 N N . PHE A 1 94 ? 1.110 0.871 3.371 1.00 83.50 94 PHE A N 1
ATOM 729 C CA . PHE A 1 94 ? 1.441 -0.530 3.584 1.00 83.50 94 PHE A CA 1
ATOM 730 C C . PHE A 1 94 ? 1.618 -0.856 5.070 1.00 83.50 94 PHE A C 1
ATOM 732 O O . PHE A 1 94 ? 1.066 -1.849 5.550 1.00 83.50 94 PHE A O 1
ATOM 739 N N . PHE A 1 95 ? 2.362 -0.035 5.814 1.00 85.38 95 PHE A N 1
ATOM 740 C CA . PHE A 1 95 ? 2.548 -0.225 7.252 1.00 85.38 95 PHE A CA 1
ATOM 741 C C . PHE A 1 95 ? 1.226 -0.119 8.008 1.00 85.38 95 PHE A C 1
ATOM 743 O O . PHE A 1 95 ? 0.907 -1.018 8.782 1.00 85.38 95 PHE A O 1
ATOM 750 N N . ALA A 1 96 ? 0.433 0.916 7.742 1.00 88.44 96 ALA A N 1
ATOM 751 C CA . ALA A 1 96 ? -0.835 1.147 8.417 1.00 88.44 96 ALA A CA 1
ATOM 752 C C . ALA A 1 96 ? -1.852 0.025 8.150 1.00 88.44 96 ALA A C 1
ATOM 754 O O . ALA A 1 96 ? -2.426 -0.501 9.099 1.00 88.44 96 ALA A O 1
ATOM 755 N N . LYS A 1 97 ? -1.972 -0.464 6.905 1.00 85.75 97 LYS A N 1
ATOM 756 C CA . LYS A 1 97 ? -2.785 -1.657 6.585 1.00 85.75 97 LYS A CA 1
ATOM 757 C C . LYS A 1 97 ? -2.344 -2.893 7.362 1.00 85.75 97 LYS A C 1
ATOM 759 O O . LYS A 1 97 ? -3.172 -3.650 7.859 1.00 85.75 97 LYS A O 1
ATOM 764 N N . ASN A 1 98 ? -1.033 -3.114 7.475 1.00 85.06 98 ASN A N 1
ATOM 765 C CA . ASN A 1 98 ? -0.507 -4.231 8.259 1.00 85.06 98 ASN A CA 1
ATOM 766 C C . ASN A 1 98 ? -0.785 -4.066 9.760 1.00 85.06 98 ASN A C 1
ATOM 768 O O . ASN A 1 98 ? -1.004 -5.065 10.439 1.00 85.06 98 ASN A O 1
ATOM 772 N N . MET A 1 99 ? -0.760 -2.839 10.284 1.00 89.31 99 MET A N 1
ATOM 773 C CA . MET A 1 99 ? -1.088 -2.572 11.685 1.00 89.31 99 MET A CA 1
ATOM 774 C C . MET A 1 99 ? -2.578 -2.763 11.959 1.00 89.31 99 MET A C 1
ATOM 776 O O . MET A 1 99 ? -2.910 -3.465 12.910 1.00 89.31 99 MET A O 1
ATOM 780 N N . TRP A 1 100 ? -3.457 -2.247 11.094 1.00 90.06 100 TRP A N 1
ATOM 781 C CA . TRP A 1 100 ? -4.895 -2.508 11.176 1.00 90.06 100 TRP A CA 1
ATOM 782 C C . TRP A 1 100 ? -5.183 -4.007 11.160 1.00 90.06 100 TRP A C 1
ATOM 784 O O . TRP A 1 100 ? -5.863 -4.511 12.044 1.00 90.06 100 TRP A O 1
ATOM 794 N N . ARG A 1 101 ? -4.561 -4.755 10.239 1.00 84.88 101 ARG A N 1
ATOM 795 C CA . ARG A 1 101 ? -4.689 -6.218 10.196 1.00 84.88 101 ARG A CA 1
ATOM 796 C C . ARG A 1 101 ? -4.271 -6.878 11.510 1.00 84.88 101 ARG A C 1
ATOM 798 O O . ARG A 1 101 ? -4.949 -7.784 11.970 1.00 84.88 101 ARG A O 1
ATOM 805 N N . LYS A 1 102 ? -3.165 -6.445 12.121 1.00 85.44 102 LYS A N 1
ATOM 806 C CA . LYS A 1 102 ? -2.718 -6.993 13.412 1.00 85.44 102 LYS A CA 1
ATOM 807 C C . LYS A 1 102 ? -3.705 -6.699 14.537 1.00 85.44 102 LYS A C 1
ATOM 809 O O . LYS A 1 102 ? -3.967 -7.598 15.326 1.00 85.44 102 LYS A O 1
ATOM 814 N N . ILE A 1 103 ? -4.241 -5.477 14.595 1.00 89.62 103 ILE A N 1
ATOM 815 C CA . ILE A 1 103 ? -5.314 -5.124 15.534 1.00 89.62 103 ILE A CA 1
ATOM 816 C C . ILE A 1 103 ? -6.503 -6.048 15.284 1.00 89.62 103 ILE A C 1
ATOM 818 O O . ILE A 1 103 ? -6.917 -6.752 16.196 1.00 89.62 103 ILE A O 1
ATOM 822 N N . TRP A 1 104 ? -6.970 -6.128 14.038 1.00 87.00 104 TRP A N 1
ATOM 823 C CA . TRP A 1 104 ? -8.080 -6.975 13.622 1.00 87.00 104 TRP A CA 1
ATOM 824 C C . TRP A 1 104 ? -7.883 -8.436 14.037 1.00 87.00 104 TRP A C 1
ATOM 826 O O . TRP A 1 104 ? -8.725 -9.017 14.710 1.00 87.00 104 TRP A O 1
ATOM 836 N N . GLU A 1 105 ? -6.759 -9.059 13.699 1.00 80.38 105 GLU A N 1
ATOM 837 C CA . GLU A 1 105 ? -6.471 -10.442 14.091 1.00 80.38 105 GLU A CA 1
ATOM 838 C C . GLU A 1 105 ? -6.493 -10.639 15.616 1.00 80.38 105 GLU A C 1
ATOM 840 O O . GLU A 1 105 ? -6.948 -11.679 16.085 1.00 80.38 105 GLU A O 1
ATOM 845 N N . ALA A 1 106 ? -6.021 -9.656 16.382 1.00 83.50 106 ALA A N 1
ATOM 846 C CA . ALA A 1 106 ? -5.895 -9.752 17.831 1.00 83.50 106 ALA A CA 1
ATOM 847 C C . ALA A 1 106 ? -7.196 -9.440 18.592 1.00 83.50 106 ALA A C 1
ATOM 849 O O . ALA A 1 106 ? -7.413 -10.001 19.663 1.00 83.50 106 ALA A O 1
ATOM 850 N N . ILE A 1 107 ? -8.077 -8.598 18.042 1.00 85.62 107 ILE A N 1
ATOM 851 C CA . ILE A 1 107 ? -9.416 -8.355 18.605 1.00 85.62 107 ILE A CA 1
ATOM 852 C C . ILE A 1 107 ? -10.432 -9.417 18.174 1.00 85.62 107 ILE A C 1
ATOM 854 O O . ILE A 1 107 ? -11.540 -9.436 18.696 1.00 85.62 107 ILE A O 1
ATOM 858 N N . GLY A 1 108 ? -10.086 -10.317 17.250 1.00 77.88 108 GLY A N 1
ATOM 859 C CA . GLY A 1 108 ? -10.960 -11.419 16.853 1.00 77.88 108 GLY A CA 1
ATOM 860 C C . GLY A 1 108 ? -11.175 -12.453 17.968 1.00 77.88 108 GLY A C 1
ATOM 861 O O . GLY A 1 108 ? -10.334 -12.575 18.864 1.00 77.88 108 GLY A O 1
ATOM 862 N N . PRO A 1 109 ? -12.282 -13.214 17.937 1.00 67.56 109 PRO A N 1
ATOM 863 C CA . PRO A 1 109 ? -12.498 -14.302 18.885 1.00 67.56 109 PRO A CA 1
ATOM 864 C C . PRO A 1 109 ? -11.354 -15.324 18.810 1.00 67.56 109 PRO A C 1
ATOM 866 O O . PRO A 1 109 ? -10.792 -15.576 17.739 1.00 67.56 109 PRO A O 1
ATOM 869 N N . GLU A 1 110 ? -11.004 -15.936 19.947 1.00 60.94 110 GLU A N 1
ATOM 870 C CA . GLU A 1 110 ? -10.065 -17.059 19.950 1.00 60.94 110 GLU A CA 1
ATOM 871 C C . GLU A 1 110 ? -10.642 -18.171 19.065 1.00 60.94 110 GLU A C 1
ATOM 873 O O . GLU A 1 110 ? -11.724 -18.699 19.338 1.00 60.94 110 GLU A O 1
ATOM 878 N N . ALA A 1 111 ? -9.935 -18.517 17.984 1.00 55.34 111 ALA A N 1
ATOM 879 C CA . ALA A 1 111 ? -10.365 -19.559 17.062 1.00 55.34 111 ALA A CA 1
ATOM 880 C C . ALA A 1 111 ? -10.593 -20.859 17.846 1.00 55.34 111 ALA A C 1
ATOM 882 O O . ALA A 1 111 ? -9.649 -21.503 18.301 1.00 55.34 111 ALA A O 1
ATOM 883 N N . THR A 1 112 ? -11.851 -21.247 18.034 1.00 48.22 112 THR A N 1
ATOM 884 C CA . THR A 1 112 ? -12.235 -22.452 18.770 1.00 48.22 112 THR A CA 1
ATOM 885 C C . THR A 1 112 ? -12.851 -23.452 17.801 1.00 48.22 112 THR A C 1
ATOM 887 O O . THR A 1 112 ? -13.723 -23.139 16.998 1.00 48.22 112 THR A O 1
ATOM 890 N N . THR A 1 113 ? -12.393 -24.702 17.826 1.00 50.69 113 THR A N 1
ATOM 891 C CA . THR A 1 113 ? -13.077 -25.802 17.123 1.00 50.69 113 THR A CA 1
ATOM 892 C C . THR A 1 113 ? -14.536 -25.911 17.588 1.00 50.69 113 THR A C 1
ATOM 894 O O . THR A 1 113 ? -14.864 -25.541 18.714 1.00 50.69 113 THR A O 1
ATOM 897 N N . LYS A 1 114 ? -15.396 -26.578 16.801 1.00 48.09 114 LYS A N 1
ATOM 898 C CA . LYS A 1 114 ? -16.761 -26.986 17.215 1.00 48.09 114 LYS A CA 1
ATOM 899 C C . LYS A 1 114 ? -16.816 -27.786 18.534 1.00 48.09 114 LYS A C 1
ATOM 901 O O . LYS A 1 114 ? -17.892 -27.967 19.089 1.00 48.09 114 LYS A O 1
ATOM 906 N N . ASN A 1 115 ? -15.667 -28.254 19.028 1.00 52.84 115 ASN A N 1
ATOM 907 C CA . ASN A 1 115 ? -15.516 -29.001 20.273 1.00 52.84 115 ASN A CA 1
ATOM 908 C C . ASN A 1 115 ? -14.903 -28.156 21.413 1.00 52.84 115 ASN A C 1
ATOM 910 O O . ASN A 1 115 ? -14.519 -28.716 22.437 1.00 52.84 115 ASN A O 1
ATOM 914 N N . GLY A 1 116 ? -14.762 -26.836 21.242 1.00 52.84 116 GLY A N 1
ATOM 915 C CA . GLY A 1 116 ? -14.241 -25.918 22.263 1.00 52.84 116 GLY A CA 1
ATOM 916 C C . GLY A 1 116 ? -12.722 -25.958 22.470 1.00 52.84 116 GLY A C 1
ATOM 917 O O . GLY A 1 116 ? -12.226 -25.397 23.439 1.00 52.84 116 GLY A O 1
ATOM 918 N N . SER A 1 117 ? -11.961 -26.626 21.597 1.00 50.66 117 SER A N 1
ATOM 919 C CA . SER A 1 117 ? -10.487 -26.596 21.632 1.00 50.66 117 SER A CA 1
ATOM 920 C C . SER A 1 117 ? -9.949 -25.420 20.817 1.00 50.66 117 SER A C 1
ATOM 922 O O . SER A 1 117 ? -10.354 -25.274 19.663 1.00 50.66 117 SER A O 1
ATOM 924 N N . VAL A 1 118 ? -9.041 -24.630 21.396 1.00 54.16 118 VAL A N 1
ATOM 925 C CA . VAL A 1 118 ? -8.349 -23.507 20.736 1.00 54.16 118 VAL A CA 1
ATOM 926 C C . VAL A 1 118 ? -7.509 -24.028 19.562 1.00 54.16 118 VAL A C 1
ATOM 928 O O . VAL A 1 118 ? -6.694 -24.936 19.740 1.00 54.16 118 VAL A O 1
ATOM 931 N N . ILE A 1 119 ? -7.713 -23.484 18.360 1.00 51.50 119 ILE A N 1
ATOM 932 C CA . ILE A 1 119 ? -6.888 -23.756 17.179 1.00 51.50 119 ILE A CA 1
ATOM 933 C C . ILE A 1 119 ? -5.796 -22.698 17.089 1.00 51.50 119 ILE A C 1
ATOM 935 O O . ILE A 1 119 ? -6.054 -21.531 16.808 1.00 51.50 119 ILE A O 1
ATOM 939 N N . TYR A 1 120 ? -4.551 -23.135 17.234 1.00 48.62 120 TYR A N 1
ATOM 940 C CA . TYR A 1 120 ? -3.395 -22.362 16.799 1.00 48.62 120 TYR A CA 1
ATOM 941 C C . TYR A 1 120 ? -3.129 -22.692 15.329 1.00 48.62 120 TYR A C 1
ATOM 943 O O . TYR A 1 120 ? -2.404 -23.637 15.023 1.00 48.62 120 TYR A O 1
ATOM 951 N N . SER A 1 121 ? -3.762 -21.958 14.411 1.00 45.41 121 SER A N 1
ATOM 952 C CA . SER A 1 121 ? -3.456 -22.079 12.986 1.00 45.41 121 SER A CA 1
ATOM 953 C C . SER A 1 121 ? -2.354 -21.097 12.595 1.00 45.41 121 SER A C 1
ATOM 955 O O . SER A 1 121 ? -2.436 -19.897 12.871 1.00 45.41 121 SER A O 1
ATOM 957 N N . ASN A 1 122 ? -1.315 -21.623 11.944 1.00 44.88 122 ASN A N 1
ATOM 958 C CA . ASN A 1 122 ? -0.276 -20.833 11.281 1.00 44.88 122 ASN A CA 1
ATOM 959 C C . ASN A 1 122 ? -0.679 -20.444 9.845 1.00 44.88 122 ASN A C 1
ATOM 961 O O . ASN A 1 122 ? 0.105 -19.791 9.156 1.00 44.88 122 ASN A O 1
ATOM 965 N N . ASP A 1 123 ? -1.870 -20.850 9.389 1.00 45.75 123 ASP A N 1
ATOM 966 C CA . ASP A 1 123 ? -2.413 -20.517 8.078 1.00 45.75 123 ASP A CA 1
ATOM 967 C C . ASP A 1 123 ? -3.379 -19.318 8.198 1.00 45.75 123 ASP A C 1
ATOM 969 O O . ASP A 1 123 ? -4.444 -19.435 8.811 1.00 45.75 123 ASP A O 1
ATOM 973 N N . PRO A 1 124 ? -3.049 -18.153 7.607 1.00 46.38 124 PRO A N 1
ATOM 974 C CA . PRO A 1 124 ? -3.927 -16.984 7.601 1.00 46.38 124 PRO A CA 1
ATOM 975 C C . PRO A 1 124 ? -5.314 -17.266 7.006 1.00 46.38 124 PRO A C 1
ATOM 977 O O . PRO A 1 124 ? -6.274 -16.583 7.353 1.00 46.38 124 PRO A O 1
ATOM 980 N N . THR A 1 125 ? -5.436 -18.265 6.124 1.00 45.47 125 THR A N 1
ATOM 981 C CA . THR A 1 125 ? -6.709 -18.608 5.472 1.00 45.47 125 THR A CA 1
ATOM 982 C C . THR A 1 125 ? -7.681 -19.334 6.404 1.00 45.47 125 THR A C 1
ATOM 984 O O . THR A 1 125 ? -8.889 -19.164 6.260 1.00 45.47 125 THR A O 1
ATOM 987 N N . GLU A 1 126 ? -7.192 -20.060 7.415 1.00 46.41 126 GLU A N 1
ATOM 988 C CA . GLU A 1 126 ? -8.052 -20.735 8.398 1.00 46.41 126 GLU A CA 1
ATOM 989 C C . GLU A 1 126 ? -8.622 -19.753 9.435 1.00 46.41 126 GLU A C 1
ATOM 991 O O . GLU A 1 126 ? -9.758 -19.923 9.874 1.00 46.41 126 GLU A O 1
ATOM 996 N N . LEU A 1 127 ? -7.906 -18.669 9.761 1.00 48.50 127 LEU A N 1
ATOM 997 C CA . LEU A 1 127 ? -8.413 -17.584 10.621 1.00 48.50 127 LEU A CA 1
ATOM 998 C C . LEU A 1 127 ? -9.584 -16.808 9.992 1.00 48.50 127 LEU A C 1
ATOM 1000 O O . LEU A 1 127 ? -10.399 -16.250 10.719 1.00 48.50 127 LEU A O 1
ATOM 1004 N N . CYS A 1 128 ? -9.703 -16.818 8.661 1.00 46.50 128 CYS A N 1
ATOM 1005 C CA . CYS A 1 128 ? -10.791 -16.169 7.919 1.00 46.50 128 CYS A CA 1
ATOM 1006 C C . CYS A 1 128 ? -12.075 -17.018 7.841 1.00 46.50 128 CYS A C 1
ATOM 1008 O O . CYS A 1 128 ? -13.078 -16.555 7.310 1.00 46.50 128 CYS A O 1
ATOM 1010 N N . THR A 1 129 ? -12.043 -18.273 8.310 1.00 46.84 129 THR A N 1
ATOM 1011 C CA . THR A 1 129 ? -13.218 -19.173 8.311 1.00 46.84 129 THR A CA 1
ATOM 1012 C C . THR A 1 129 ? -14.017 -19.132 9.613 1.00 46.84 129 THR A C 1
ATOM 1014 O O . THR A 1 129 ? -15.030 -19.823 9.739 1.00 46.84 129 THR A O 1
ATOM 1017 N N . TYR A 1 130 ? -13.566 -18.324 10.572 1.00 54.34 130 TYR A N 1
ATOM 1018 C CA . TYR A 1 130 ? -14.227 -18.103 11.849 1.00 54.34 130 TYR A CA 1
ATOM 1019 C C . TYR A 1 130 ? -15.132 -16.882 11.789 1.00 54.34 130 TYR A C 1
ATOM 1021 O O . TYR A 1 130 ? -14.826 -15.929 11.078 1.00 54.34 130 TYR A O 1
ATOM 1029 N N . ASP A 1 131 ? -16.241 -16.967 12.526 1.00 64.06 131 ASP A N 1
ATOM 1030 C CA . ASP A 1 131 ? -17.300 -15.963 12.625 1.00 64.06 131 ASP A CA 1
ATOM 1031 C C . ASP A 1 131 ? -16.688 -14.562 12.693 1.00 64.06 131 ASP A C 1
ATOM 1033 O O . ASP A 1 131 ? -16.027 -14.187 13.667 1.00 64.06 131 ASP A O 1
ATOM 1037 N N . CYS A 1 132 ? -16.810 -13.821 11.595 1.00 73.44 132 CYS A N 1
ATOM 1038 C CA . CYS A 1 132 ? -16.426 -12.429 11.578 1.00 73.44 132 CYS A CA 1
ATOM 1039 C C . CYS A 1 132 ? -17.570 -11.696 12.263 1.00 73.44 132 CYS A C 1
ATOM 1041 O O . CYS A 1 132 ? -18.496 -11.269 11.590 1.00 73.44 132 CYS A O 1
ATOM 1043 N N . ASP A 1 133 ? -17.561 -11.683 13.598 1.00 85.50 133 ASP A N 1
ATOM 1044 C CA . ASP A 1 133 ? -18.541 -10.955 14.399 1.00 85.50 133 ASP A CA 1
ATOM 1045 C C . ASP A 1 133 ? -18.079 -9.490 14.499 1.00 85.50 133 ASP A C 1
ATOM 1047 O O . ASP A 1 133 ? -17.146 -9.189 15.255 1.00 85.50 133 ASP A O 1
ATOM 1051 N N . PRO A 1 134 ? -18.648 -8.571 13.693 1.00 88.19 134 PRO A N 1
ATOM 1052 C CA . PRO A 1 134 ? -18.236 -7.174 13.691 1.00 88.19 134 PRO A CA 1
ATOM 1053 C C . PRO A 1 134 ? -18.584 -6.488 15.017 1.00 88.19 134 PRO A C 1
ATOM 1055 O O . PRO A 1 134 ? -17.835 -5.618 15.457 1.00 88.19 134 PRO A O 1
ATOM 1058 N N . SER A 1 135 ? -19.664 -6.907 15.684 1.00 89.38 135 SER A N 1
ATOM 1059 C CA . SER A 1 135 ? -20.107 -6.331 16.954 1.00 89.38 135 SER A CA 1
ATOM 1060 C C . SER A 1 135 ? -19.159 -6.694 18.093 1.00 89.38 135 SER A C 1
ATOM 1062 O O . SER A 1 135 ? -18.716 -5.802 18.810 1.00 89.38 135 SER A O 1
ATOM 1064 N N . GLU A 1 136 ? -18.758 -7.964 18.219 1.00 87.69 136 GLU A N 1
ATOM 1065 C CA . GLU A 1 136 ? -17.789 -8.386 19.248 1.00 87.69 136 GLU A CA 1
ATOM 1066 C C . GLU A 1 136 ? -16.435 -7.676 19.077 1.00 87.69 136 GLU A C 1
ATOM 1068 O O . GLU A 1 136 ? -15.767 -7.301 20.044 1.00 87.69 136 GLU A O 1
ATOM 1073 N N . ARG A 1 137 ? -16.009 -7.485 17.826 1.00 89.56 137 ARG A N 1
ATOM 1074 C CA . ARG A 1 137 ? -14.756 -6.793 17.507 1.00 89.56 137 ARG A CA 1
ATOM 1075 C C . ARG A 1 137 ? -14.838 -5.308 17.840 1.00 89.56 137 ARG A C 1
ATOM 1077 O O . ARG A 1 137 ? -13.864 -4.773 18.368 1.00 89.56 137 ARG A O 1
ATOM 1084 N N . LEU A 1 138 ? -15.972 -4.671 17.548 1.00 92.06 138 LEU A N 1
ATOM 1085 C CA . LEU A 1 138 ? -16.226 -3.283 17.917 1.00 92.06 138 LEU A CA 1
ATOM 1086 C C . LEU A 1 138 ? -16.168 -3.127 19.438 1.00 92.06 138 LEU A C 1
ATOM 1088 O O . LEU A 1 138 ? -15.369 -2.333 19.913 1.00 92.06 138 LEU A O 1
ATOM 1092 N N . GLU A 1 139 ? -16.881 -3.964 20.199 1.00 90.75 139 GLU A N 1
ATOM 1093 C CA . GLU A 1 139 ? -16.892 -3.936 21.675 1.00 90.75 139 GLU A CA 1
ATOM 1094 C C . GLU A 1 139 ? -15.499 -4.062 22.318 1.00 90.75 139 GLU A C 1
ATOM 1096 O O . GLU A 1 139 ? -15.283 -3.625 23.448 1.00 90.75 139 GLU A O 1
ATOM 1101 N N . ARG A 1 140 ? -14.540 -4.692 21.630 1.00 89.88 140 ARG A N 1
ATOM 1102 C CA . ARG A 1 140 ? -13.158 -4.844 22.116 1.00 89.88 140 ARG A CA 1
ATOM 1103 C C . ARG A 1 140 ? -12.269 -3.643 21.820 1.00 89.88 140 ARG A C 1
ATOM 1105 O O . ARG A 1 140 ? -11.215 -3.520 22.448 1.00 89.88 140 ARG A O 1
ATOM 1112 N N . LEU A 1 141 ? -12.638 -2.826 20.840 1.00 92.44 141 LEU A N 1
ATOM 1113 C CA . LEU A 1 141 ? -11.848 -1.687 20.387 1.00 92.44 141 LEU A CA 1
ATOM 1114 C C . LEU A 1 141 ? -12.431 -0.353 20.866 1.00 92.44 141 LEU A C 1
ATOM 1116 O O . LEU A 1 141 ? -11.661 0.530 21.227 1.00 92.44 141 LEU A O 1
ATOM 1120 N N . ASP A 1 142 ? -13.757 -0.257 20.899 1.00 94.44 142 ASP A N 1
ATOM 1121 C CA . ASP A 1 142 ? -14.556 0.832 21.458 1.00 94.44 142 ASP A CA 1
ATOM 1122 C C . ASP A 1 142 ? -14.563 0.729 22.996 1.00 94.44 142 ASP A C 1
ATOM 1124 O O . ASP A 1 142 ? -15.280 -0.071 23.606 1.00 94.44 142 ASP A O 1
ATOM 1128 N N . LEU A 1 143 ? -13.669 1.487 23.633 1.00 91.56 143 LEU A N 1
ATOM 1129 C CA . LEU A 1 143 ? -13.398 1.421 25.068 1.00 91.56 143 LEU A CA 1
ATOM 1130 C C . LEU A 1 143 ? -14.430 2.189 25.891 1.00 91.56 143 LEU A C 1
ATOM 1132 O O . LEU A 1 143 ? -14.632 1.850 27.065 1.00 91.56 143 LEU A O 1
ATOM 1136 N N . ASP A 1 144 ? -15.033 3.233 25.323 1.00 93.81 144 ASP A N 1
ATOM 1137 C CA . ASP A 1 144 ? -16.056 4.033 25.997 1.00 93.81 144 ASP A CA 1
ATOM 1138 C C . ASP A 1 144 ? -17.499 3.650 25.621 1.00 93.81 144 ASP A C 1
ATOM 1140 O O . ASP A 1 144 ? -18.434 4.083 26.306 1.00 93.81 144 ASP A O 1
ATOM 1144 N N . GLN A 1 145 ? -17.653 2.712 24.679 1.00 93.38 145 GLN A N 1
ATOM 1145 C CA . GLN A 1 145 ? -18.908 2.093 24.244 1.00 93.38 145 GLN A CA 1
ATOM 1146 C C . GLN A 1 145 ? -19.867 3.093 23.591 1.00 93.38 145 GLN A C 1
ATOM 1148 O O . GLN A 1 145 ? -21.091 2.989 23.758 1.00 93.38 145 GLN A O 1
ATOM 1153 N N . ASP A 1 146 ? -19.326 4.088 22.884 1.00 95.31 146 ASP A N 1
ATOM 1154 C CA . ASP A 1 146 ? -20.114 5.093 22.170 1.00 95.31 146 ASP A CA 1
ATOM 1155 C C . ASP A 1 146 ? -20.497 4.673 20.734 1.00 95.31 146 ASP A C 1
ATOM 1157 O O . ASP A 1 146 ? -21.324 5.331 20.088 1.00 95.31 146 ASP A O 1
ATOM 1161 N N . GLY A 1 147 ? -19.986 3.525 20.274 1.00 94.12 147 GLY A N 1
ATOM 1162 C CA . GLY A 1 147 ? -20.201 2.950 18.950 1.00 94.12 147 GLY A CA 1
ATOM 1163 C C . GLY A 1 147 ? -19.262 3.491 17.869 1.00 94.12 147 GLY A C 1
ATOM 1164 O O . GLY A 1 147 ? -19.447 3.145 16.696 1.00 94.12 147 GLY A O 1
ATOM 1165 N N . ILE A 1 148 ? -18.291 4.337 18.230 1.00 95.62 148 ILE A N 1
ATOM 1166 C CA . ILE A 1 148 ? -17.352 4.998 17.326 1.00 95.62 148 ILE A CA 1
ATOM 1167 C C . ILE A 1 148 ? -15.921 4.731 17.789 1.00 95.62 148 ILE A C 1
ATOM 1169 O O . ILE A 1 148 ? -15.472 5.212 18.818 1.00 95.62 148 ILE A O 1
ATOM 1173 N N . VAL A 1 149 ? -15.132 4.073 16.944 1.00 96.00 149 VAL A N 1
ATOM 1174 C CA . VAL A 1 149 ? -13.705 3.901 17.212 1.00 96.00 149 VAL A CA 1
ATOM 1175 C C . VAL A 1 149 ? -12.945 5.167 16.824 1.00 96.00 149 VAL A C 1
ATOM 1177 O O . VAL A 1 149 ? -12.838 5.557 15.655 1.00 96.00 149 VAL A O 1
ATOM 1180 N N . THR A 1 150 ? -12.357 5.797 17.827 1.00 95.25 150 THR A N 1
ATOM 1181 C CA . THR A 1 150 ? -11.537 7.000 17.718 1.00 95.25 150 THR A CA 1
ATOM 1182 C C . THR A 1 150 ? -10.071 6.683 17.402 1.00 95.25 150 THR A C 1
ATOM 1184 O O . THR A 1 150 ? -9.565 5.572 17.585 1.00 95.25 150 THR A O 1
ATOM 1187 N N . VAL A 1 151 ? -9.320 7.706 16.977 1.00 95.31 151 VAL A N 1
ATOM 1188 C CA . VAL A 1 151 ? -7.855 7.616 16.815 1.00 95.31 151 VAL A CA 1
ATOM 1189 C C . VAL A 1 151 ? -7.165 7.217 18.126 1.00 95.31 151 VAL A C 1
ATOM 1191 O O . VAL A 1 151 ? -6.150 6.520 18.103 1.00 95.31 151 VAL A O 1
ATOM 1194 N N . ASP A 1 152 ? -7.708 7.629 19.271 1.00 94.88 152 ASP A N 1
ATOM 1195 C CA . ASP A 1 152 ? -7.122 7.357 20.585 1.00 94.88 152 ASP A CA 1
ATOM 1196 C C . ASP A 1 152 ? -7.273 5.889 20.975 1.00 94.88 152 ASP A C 1
ATOM 1198 O O . ASP A 1 152 ? -6.350 5.300 21.542 1.00 94.88 152 ASP A O 1
ATOM 1202 N N . GLU A 1 153 ? -8.386 5.270 20.604 1.00 95.31 153 GLU A N 1
ATOM 1203 C CA . GLU A 1 153 ? -8.613 3.838 20.787 1.00 95.31 153 GLU A CA 1
ATOM 1204 C C . GLU A 1 153 ? -7.740 3.003 19.863 1.00 95.31 153 GLU A C 1
ATOM 1206 O O . GLU A 1 153 ? -7.106 2.056 20.326 1.00 95.31 153 GLU A O 1
ATOM 1211 N N . ILE A 1 154 ? -7.572 3.415 18.602 1.00 95.06 154 ILE A N 1
ATOM 1212 C CA . ILE A 1 154 ? -6.583 2.801 17.704 1.00 95.06 154 ILE A CA 1
ATOM 1213 C C . ILE A 1 154 ? -5.171 2.930 18.286 1.00 95.06 154 ILE A C 1
ATOM 1215 O O . ILE A 1 154 ? -4.406 1.964 18.289 1.00 95.06 154 ILE A O 1
ATOM 1219 N N . HIS A 1 155 ? -4.812 4.101 18.816 1.00 95.19 155 HIS A N 1
ATOM 1220 C CA . HIS A 1 155 ? -3.507 4.324 19.435 1.00 95.19 155 HIS A CA 1
ATOM 1221 C C . HIS A 1 155 ? -3.292 3.422 20.660 1.00 95.19 155 HIS A C 1
ATOM 1223 O O . HIS A 1 155 ? -2.232 2.806 20.803 1.00 95.19 155 HIS A O 1
ATOM 1229 N N . ASN A 1 156 ? -4.305 3.296 21.519 1.00 94.12 156 ASN A N 1
ATOM 1230 C CA . ASN A 1 156 ? -4.277 2.384 22.657 1.00 94.12 156 ASN A CA 1
ATOM 1231 C C . ASN A 1 156 ? -4.199 0.923 22.201 1.00 94.12 156 ASN A C 1
ATOM 1233 O O . ASN A 1 156 ? -3.408 0.168 22.756 1.00 94.12 156 ASN A O 1
ATOM 1237 N N . ALA A 1 157 ? -4.907 0.529 21.144 1.00 93.62 157 ALA A N 1
ATOM 1238 C CA . ALA A 1 157 ? -4.843 -0.822 20.597 1.00 93.62 157 ALA A CA 1
ATOM 1239 C C . ALA A 1 157 ? -3.458 -1.162 20.024 1.00 93.62 157 ALA A C 1
ATOM 1241 O O . ALA A 1 157 ? -2.946 -2.261 20.244 1.00 93.62 157 ALA A O 1
ATOM 1242 N N . LEU A 1 158 ? -2.784 -0.219 19.357 1.00 92.50 158 LEU A N 1
ATOM 1243 C CA . LEU A 1 158 ? -1.396 -0.419 18.916 1.00 92.50 158 LEU A CA 1
ATOM 1244 C C . LEU A 1 158 ? -0.464 -0.742 20.096 1.00 92.50 158 LEU A C 1
ATOM 1246 O O . LEU A 1 158 ? 0.436 -1.575 19.959 1.00 92.50 158 LEU A O 1
ATOM 1250 N N . ARG A 1 159 ? -0.694 -0.120 21.257 1.00 92.94 159 ARG A N 1
ATOM 1251 C CA . ARG A 1 159 ? 0.060 -0.377 22.490 1.00 92.94 159 ARG A CA 1
ATOM 1252 C C . ARG A 1 159 ? -0.344 -1.691 23.155 1.00 92.94 159 ARG A C 1
ATOM 1254 O O . ARG A 1 159 ? 0.507 -2.542 23.392 1.00 92.94 159 ARG A O 1
ATOM 1261 N N . ASP A 1 160 ? -1.626 -1.835 23.464 1.00 91.06 160 ASP A N 1
ATOM 1262 C CA . ASP A 1 160 ? -2.138 -2.830 24.408 1.00 91.06 160 ASP A CA 1
ATOM 1263 C C . ASP A 1 160 ? -2.477 -4.156 23.721 1.00 91.06 160 ASP A C 1
ATOM 1265 O O . ASP A 1 160 ? -2.248 -5.222 24.289 1.00 91.06 160 ASP A O 1
ATOM 1269 N N . VAL A 1 161 ? -2.972 -4.094 22.482 1.00 87.12 161 VAL A N 1
ATOM 1270 C CA . VAL A 1 161 ? -3.386 -5.267 21.701 1.00 87.12 161 VAL A CA 1
ATOM 1271 C C . VAL A 1 161 ? -2.229 -5.782 20.845 1.00 87.12 161 VAL A C 1
ATOM 1273 O O . VAL A 1 161 ? -1.925 -6.974 20.852 1.00 87.12 161 VAL A O 1
ATOM 1276 N N . VAL A 1 162 ? -1.546 -4.892 20.117 1.00 86.19 162 VAL A N 1
ATOM 1277 C CA . VAL A 1 162 ? -0.426 -5.284 19.237 1.00 86.19 162 VAL A CA 1
ATOM 1278 C C . VAL A 1 162 ? 0.902 -5.384 20.000 1.00 86.19 162 VAL A C 1
ATOM 1280 O O . VAL A 1 162 ? 1.816 -6.078 19.549 1.00 86.19 162 VAL A O 1
ATOM 1283 N N . GLY A 1 163 ? 1.027 -4.725 21.157 1.00 86.50 163 GLY A N 1
ATOM 1284 C CA . GLY A 1 163 ? 2.238 -4.763 21.983 1.00 86.50 163 GLY A CA 1
ATOM 1285 C C . GLY A 1 163 ? 3.365 -3.850 21.489 1.00 86.50 163 GLY A C 1
ATOM 1286 O O . GLY A 1 163 ? 4.538 -4.124 21.755 1.00 86.50 163 GLY A O 1
ATOM 1287 N N . LEU A 1 164 ? 3.054 -2.797 20.726 1.00 87.94 164 LEU A N 1
ATOM 1288 C CA . LEU A 1 164 ? 4.061 -1.858 20.230 1.00 87.94 164 LEU A CA 1
ATOM 1289 C C . LEU A 1 164 ? 4.396 -0.788 21.271 1.00 87.94 164 LEU A C 1
ATOM 1291 O O . LEU A 1 164 ? 3.547 -0.315 22.022 1.00 87.94 164 LEU A O 1
ATOM 1295 N N . SER A 1 165 ? 5.651 -0.340 21.262 1.00 89.94 165 SER A N 1
ATOM 1296 C CA . SER A 1 165 ? 6.047 0.864 21.988 1.00 89.94 165 SER A CA 1
ATOM 1297 C C . SER A 1 165 ? 5.668 2.087 21.153 1.00 89.94 165 SER A C 1
ATOM 1299 O O . SER A 1 165 ? 6.339 2.403 20.171 1.00 89.94 165 SER A O 1
ATOM 1301 N N . VAL A 1 166 ? 4.566 2.737 21.525 1.00 89.31 166 VAL A N 1
ATOM 1302 C CA . VAL A 1 166 ? 4.075 3.980 20.914 1.00 89.31 166 VAL A CA 1
ATOM 1303 C C . VAL A 1 166 ? 4.266 5.152 21.876 1.00 89.31 166 VAL A C 1
ATOM 1305 O O . VAL A 1 166 ? 4.174 4.986 23.094 1.00 89.31 166 VAL A O 1
ATOM 1308 N N . ASP A 1 167 ? 4.569 6.331 21.334 1.00 91.81 167 ASP A N 1
ATOM 1309 C CA . ASP A 1 167 ? 4.651 7.561 22.121 1.00 91.81 167 ASP A CA 1
ATOM 1310 C C . ASP A 1 167 ? 3.233 8.109 22.360 1.00 91.81 167 ASP A C 1
ATOM 1312 O O . ASP A 1 167 ? 2.501 8.291 21.390 1.00 91.81 167 ASP A O 1
ATOM 1316 N N . PRO A 1 168 ? 2.836 8.413 23.611 1.00 89.00 168 PRO A N 1
ATOM 1317 C CA . PRO A 1 168 ? 1.464 8.814 23.937 1.00 89.00 168 PRO A CA 1
ATOM 1318 C C . PRO A 1 168 ? 1.031 10.153 23.319 1.00 89.00 168 PRO A C 1
ATOM 1320 O O . PRO A 1 168 ? -0.159 10.473 23.315 1.00 89.00 168 PRO A O 1
ATOM 1323 N N . THR A 1 169 ? 1.978 10.966 22.849 1.00 91.50 169 THR A N 1
ATOM 1324 C CA . THR A 1 169 ? 1.715 12.268 22.223 1.00 91.50 169 THR A CA 1
ATOM 1325 C C . THR A 1 169 ? 1.727 12.210 20.698 1.00 91.50 169 THR A C 1
ATOM 1327 O O . THR A 1 169 ? 1.121 13.071 20.063 1.00 91.50 169 THR A O 1
ATOM 1330 N N . GLU A 1 170 ? 2.365 11.197 20.108 1.00 93.31 170 GLU A N 1
ATOM 1331 C CA . GLU A 1 170 ? 2.508 11.061 18.659 1.00 93.31 170 GLU A CA 1
ATOM 1332 C C . GLU A 1 170 ? 1.460 10.097 18.091 1.00 93.31 170 GLU A C 1
ATOM 1334 O O . GLU A 1 170 ? 1.577 8.873 18.193 1.00 93.31 170 GLU A O 1
ATOM 1339 N N . LYS A 1 171 ? 0.421 10.660 17.466 1.00 93.62 171 LYS A N 1
ATOM 1340 C CA . LYS A 1 171 ? -0.741 9.906 16.974 1.00 93.62 171 LYS A CA 1
ATOM 1341 C C . LYS A 1 171 ? -0.774 9.716 15.461 1.00 93.62 171 LYS A C 1
ATOM 1343 O O . LYS A 1 171 ? -1.658 9.008 14.994 1.00 93.62 171 LYS A O 1
ATOM 1348 N N . SER A 1 172 ? 0.199 10.227 14.699 1.00 91.12 172 SER A N 1
ATOM 1349 C CA . SER A 1 172 ? 0.178 10.126 13.228 1.00 91.12 172 SER A CA 1
ATOM 1350 C C . SER A 1 172 ? 0.030 8.690 12.719 1.00 91.12 172 SER A C 1
ATOM 1352 O O . SER A 1 172 ? -0.750 8.431 11.807 1.00 91.12 172 SER A O 1
ATOM 1354 N N . LEU A 1 173 ? 0.716 7.718 13.334 1.00 89.56 173 LEU A N 1
ATOM 1355 C CA . LEU A 1 173 ? 0.543 6.306 12.979 1.00 89.56 173 LEU A CA 1
ATOM 1356 C C . LEU A 1 173 ? -0.899 5.831 13.216 1.00 89.56 173 LEU A C 1
ATOM 1358 O O . LEU A 1 173 ? -1.445 5.125 12.373 1.00 89.56 173 LEU A O 1
ATOM 1362 N N . ALA A 1 174 ? -1.505 6.214 14.340 1.00 93.31 174 ALA A N 1
ATOM 1363 C CA . ALA A 1 174 ? -2.875 5.839 14.671 1.00 93.31 174 ALA A CA 1
ATOM 1364 C C . ALA A 1 174 ? -3.888 6.500 13.727 1.00 93.31 174 ALA A C 1
ATOM 1366 O O . ALA A 1 174 ? -4.810 5.824 13.295 1.00 93.31 174 ALA A O 1
ATOM 1367 N N . GLU A 1 175 ? -3.674 7.758 13.330 1.00 93.69 175 GLU A N 1
ATOM 1368 C CA . GLU A 1 175 ? -4.488 8.448 12.316 1.00 93.69 175 GLU A CA 1
ATOM 1369 C C . GLU A 1 175 ? -4.446 7.712 10.971 1.00 93.69 175 GLU A C 1
ATOM 1371 O O . GLU A 1 175 ? -5.483 7.465 10.357 1.00 93.69 175 GLU A O 1
ATOM 1376 N N . PHE A 1 176 ? -3.255 7.292 10.526 1.00 91.31 176 PHE A N 1
ATOM 1377 C CA . PHE A 1 176 ? -3.138 6.502 9.301 1.00 91.31 176 PHE A CA 1
ATOM 1378 C C . PHE A 1 176 ? -3.844 5.152 9.429 1.00 91.31 176 PHE A C 1
ATOM 1380 O O . PHE A 1 176 ? -4.541 4.755 8.503 1.00 91.31 176 PHE A O 1
ATOM 1387 N N . VAL A 1 177 ? -3.682 4.442 10.548 1.00 92.94 177 VAL A N 1
ATOM 1388 C CA . VAL A 1 177 ? -4.353 3.150 10.775 1.00 92.94 177 VAL A CA 1
ATOM 1389 C C . VAL A 1 177 ? -5.872 3.314 10.814 1.00 92.94 177 VAL A C 1
ATOM 1391 O O . VAL A 1 177 ? -6.569 2.547 10.158 1.00 92.94 177 VAL A O 1
ATOM 1394 N N . HIS A 1 178 ? -6.362 4.338 11.511 1.00 94.12 178 HIS A N 1
ATOM 1395 C CA . HIS A 1 178 ? -7.776 4.706 11.584 1.00 94.12 178 HIS A CA 1
ATOM 1396 C C . HIS A 1 178 ? -8.360 4.964 10.192 1.00 94.12 178 HIS A C 1
ATOM 1398 O O . HIS A 1 178 ? -9.364 4.361 9.841 1.00 94.12 178 HIS A O 1
ATOM 1404 N N . SER A 1 179 ? -7.646 5.698 9.331 1.00 91.25 179 SER A N 1
ATOM 1405 C CA . SER A 1 179 ? -8.086 5.942 7.947 1.00 91.25 179 SER A CA 1
ATOM 1406 C C . SER A 1 179 ? -8.208 4.686 7.070 1.00 91.25 179 SER A C 1
ATOM 1408 O O . SER A 1 179 ? -8.810 4.744 6.005 1.00 91.25 179 SER A O 1
ATOM 1410 N N . PHE A 1 180 ? -7.605 3.558 7.470 1.00 87.62 180 PHE A N 1
ATOM 1411 C CA . PHE A 1 180 ? -7.807 2.265 6.802 1.00 87.62 180 PHE A CA 1
ATOM 1412 C C . PHE A 1 180 ? -8.911 1.425 7.437 1.00 87.62 180 PHE A C 1
ATOM 1414 O O . PHE A 1 180 ? -9.401 0.509 6.781 1.00 87.62 180 PHE A O 1
ATOM 1421 N N . ALA A 1 181 ? -9.236 1.690 8.701 1.00 89.31 181 ALA A N 1
ATOM 1422 C CA . ALA A 1 181 ? -10.385 1.102 9.367 1.00 89.31 181 ALA A CA 1
ATOM 1423 C C . ALA A 1 181 ? -11.688 1.772 8.905 1.00 89.31 181 ALA A C 1
ATOM 1425 O O . ALA A 1 181 ? -12.702 1.095 8.850 1.00 89.31 181 ALA A O 1
ATOM 1426 N N . ASP A 1 182 ? -11.642 3.055 8.532 1.00 91.62 182 ASP A N 1
ATOM 1427 C CA . ASP A 1 182 ? -12.752 3.808 7.934 1.00 91.62 182 ASP A CA 1
ATOM 1428 C C . ASP A 1 182 ? -12.916 3.413 6.456 1.00 91.62 182 ASP A C 1
ATOM 1430 O O . ASP A 1 182 ? -12.256 3.936 5.552 1.00 91.62 182 ASP A O 1
ATOM 1434 N N . THR A 1 183 ? -13.754 2.411 6.213 1.00 87.69 183 THR A N 1
ATOM 1435 C CA . THR A 1 183 ? -14.020 1.873 4.872 1.00 87.69 183 THR A CA 1
ATOM 1436 C C . THR A 1 183 ? -15.052 2.696 4.108 1.00 87.69 183 THR A C 1
ATOM 1438 O O . THR A 1 183 ? -15.013 2.738 2.874 1.00 87.69 183 THR A O 1
ATOM 1441 N N . THR A 1 184 ? -15.950 3.375 4.824 1.00 86.06 184 THR A N 1
ATOM 1442 C CA . THR A 1 184 ? -16.987 4.234 4.240 1.00 86.06 184 THR A CA 1
ATOM 1443 C C . THR A 1 184 ? -16.449 5.615 3.845 1.00 86.06 184 THR A C 1
ATOM 1445 O O . THR A 1 184 ? -16.983 6.258 2.932 1.00 86.06 184 THR A O 1
ATOM 1448 N N . GLY A 1 185 ? -15.340 6.041 4.453 1.00 86.19 185 GLY A N 1
ATOM 1449 C CA . GLY A 1 185 ? -14.659 7.306 4.200 1.00 86.19 185 GLY A CA 1
ATOM 1450 C C . GLY A 1 185 ? -15.380 8.513 4.795 1.00 86.19 185 GLY A C 1
ATOM 1451 O O . GLY A 1 185 ? -15.242 9.622 4.261 1.00 86.19 185 GLY A O 1
ATOM 1452 N N . ASP A 1 186 ? -16.189 8.315 5.837 1.00 88.12 186 ASP A N 1
ATOM 1453 C CA . ASP A 1 186 ? -16.959 9.380 6.487 1.00 88.12 186 ASP A CA 1
ATOM 1454 C C . ASP A 1 186 ? -16.193 10.072 7.636 1.00 88.12 186 ASP A C 1
ATOM 1456 O O . ASP A 1 186 ? -16.636 11.105 8.155 1.00 88.12 186 ASP A O 1
ATOM 1460 N N . GLY A 1 187 ? -14.990 9.579 7.949 1.00 85.50 187 GLY A N 1
ATOM 1461 C CA . GLY A 1 187 ? -14.084 10.111 8.961 1.00 85.50 187 GLY A CA 1
ATOM 1462 C C . GLY A 1 187 ? -14.310 9.547 10.362 1.00 85.50 187 GLY A C 1
ATOM 1463 O O . GLY A 1 187 ? -13.611 9.969 11.291 1.00 85.50 187 GLY A O 1
ATOM 1464 N N . VAL A 1 188 ? -15.252 8.620 10.536 1.00 90.50 188 VAL A N 1
ATOM 1465 C CA . VAL A 1 188 ? -15.451 7.853 11.768 1.00 90.50 188 VAL A CA 1
ATOM 1466 C C . VAL A 1 188 ? -15.340 6.361 11.465 1.00 90.50 188 VAL A C 1
ATOM 1468 O O . VAL A 1 188 ? -15.396 5.942 10.322 1.00 90.50 188 VAL A O 1
ATOM 1471 N N . VAL A 1 189 ? -15.091 5.550 12.491 1.00 94.06 189 VAL A N 1
ATOM 1472 C CA . VAL A 1 189 ? -15.032 4.092 12.333 1.00 94.06 189 VAL A CA 1
ATOM 1473 C C . VAL A 1 189 ? -16.155 3.506 13.159 1.00 94.06 189 VAL A C 1
ATOM 1475 O O . VAL A 1 189 ? -16.170 3.665 14.378 1.00 94.06 189 VAL A O 1
ATOM 1478 N N . THR A 1 190 ? -17.102 2.855 12.500 1.00 95.25 190 THR A N 1
ATOM 1479 C CA . THR A 1 190 ? -18.341 2.373 13.119 1.00 95.25 190 THR A CA 1
ATOM 1480 C C . THR A 1 190 ? -18.549 0.881 12.869 1.00 95.25 190 THR A C 1
ATOM 1482 O O . THR A 1 190 ? -17.734 0.206 12.238 1.00 95.25 190 THR A O 1
ATOM 1485 N N . LEU A 1 191 ? -19.674 0.347 13.354 1.00 94.38 191 LEU A N 1
ATOM 1486 C CA . LEU A 1 191 ? -20.075 -1.028 13.066 1.00 94.38 191 LEU A CA 1
ATOM 1487 C C . LEU A 1 191 ? -20.181 -1.308 11.554 1.00 94.38 191 LEU A C 1
ATOM 1489 O O . LEU A 1 191 ? -19.811 -2.396 11.124 1.00 94.38 191 LEU A O 1
ATOM 1493 N N . GLU A 1 192 ? -20.628 -0.332 10.756 1.00 93.62 192 GLU A N 1
ATOM 1494 C CA . GLU A 1 192 ? -20.762 -0.469 9.296 1.00 93.62 192 GLU A CA 1
ATOM 1495 C C . GLU A 1 192 ? -19.403 -0.724 8.624 1.00 93.62 192 GLU A C 1
ATOM 1497 O O . GLU A 1 192 ? -19.289 -1.546 7.709 1.00 93.62 192 GLU A O 1
ATOM 1502 N N . ASP A 1 193 ? -18.340 -0.091 9.126 1.00 91.44 193 ASP A N 1
ATOM 1503 C CA . ASP A 1 193 ? -16.989 -0.323 8.619 1.00 91.44 193 ASP A CA 1
ATOM 1504 C C . ASP A 1 193 ? -16.479 -1.723 8.948 1.00 91.44 193 ASP A C 1
ATOM 1506 O O . ASP A 1 193 ? -15.830 -2.383 8.132 1.00 91.44 193 ASP A O 1
ATOM 1510 N N . PHE A 1 194 ? -16.803 -2.210 10.146 1.00 90.81 194 PHE A N 1
ATOM 1511 C CA . PHE A 1 194 ? -16.449 -3.558 10.575 1.00 90.81 194 PHE A CA 1
ATOM 1512 C C . PHE A 1 194 ? -17.203 -4.619 9.763 1.00 90.81 194 PHE A C 1
ATOM 1514 O O . PHE A 1 194 ? -16.603 -5.626 9.381 1.00 90.81 194 PHE A O 1
ATOM 1521 N N . GLU A 1 195 ? -18.486 -4.390 9.469 1.00 89.69 195 GLU A N 1
ATOM 1522 C CA . GLU A 1 195 ? -19.298 -5.234 8.582 1.00 89.69 195 GLU A CA 1
ATOM 1523 C C . GLU A 1 195 ? -18.692 -5.292 7.175 1.00 89.69 195 GLU A C 1
ATOM 1525 O O . GLU A 1 195 ? -18.415 -6.380 6.664 1.00 89.69 195 GLU A O 1
ATOM 1530 N N . THR A 1 196 ? -18.379 -4.131 6.595 1.00 86.88 196 THR A N 1
ATOM 1531 C CA . THR A 1 196 ? -17.732 -4.030 5.278 1.00 86.88 196 THR A CA 1
ATOM 1532 C C . THR A 1 196 ? -16.402 -4.780 5.261 1.00 86.88 196 THR A C 1
ATOM 1534 O O . THR A 1 196 ? -16.134 -5.592 4.371 1.00 86.88 196 THR A O 1
ATOM 1537 N N . PHE A 1 197 ? -15.571 -4.581 6.286 1.00 82.75 197 PHE A N 1
ATOM 1538 C CA . PHE A 1 197 ? -14.284 -5.257 6.379 1.00 82.75 197 PHE A CA 1
ATOM 1539 C C . PHE A 1 197 ? -14.436 -6.780 6.500 1.00 82.75 197 PHE A C 1
ATOM 1541 O O . PHE A 1 197 ? -13.653 -7.515 5.894 1.00 82.75 197 PHE A O 1
ATOM 1548 N N . CYS A 1 198 ? -15.448 -7.268 7.226 1.00 81.88 198 CYS A N 1
ATOM 1549 C CA . CYS A 1 198 ? -15.781 -8.691 7.307 1.00 81.88 198 CYS A CA 1
ATOM 1550 C C . CYS A 1 198 ? -16.165 -9.291 5.945 1.00 81.88 198 CYS A C 1
ATOM 1552 O O . CYS A 1 198 ? -15.722 -10.396 5.617 1.00 81.88 198 CYS A O 1
ATOM 1554 N N . GLU A 1 199 ? -16.953 -8.570 5.146 1.00 79.88 199 GLU A N 1
ATOM 1555 C CA . GLU A 1 199 ? -17.384 -9.013 3.815 1.00 79.88 199 GLU A CA 1
ATOM 1556 C C . GLU A 1 199 ? -16.234 -9.026 2.797 1.00 79.88 199 GLU A C 1
ATOM 1558 O O . GLU A 1 199 ? -16.108 -9.960 1.998 1.00 79.88 199 GLU A O 1
ATOM 1563 N N . GLU A 1 200 ? -15.363 -8.015 2.833 1.00 74.69 200 GLU A N 1
ATOM 1564 C CA . GLU A 1 200 ? -14.280 -7.849 1.858 1.00 74.69 200 GLU A CA 1
ATOM 1565 C C . GLU A 1 200 ? -13.019 -8.659 2.188 1.00 74.69 200 GLU A C 1
ATOM 1567 O O . GLU A 1 200 ? -12.213 -8.973 1.296 1.00 74.69 200 GLU A O 1
ATOM 1572 N N . MET A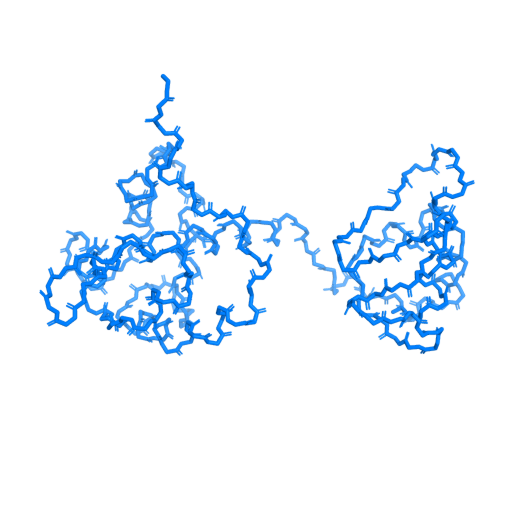 1 201 ? -12.835 -9.028 3.459 1.00 68.12 201 MET A N 1
ATOM 1573 C CA . MET A 1 201 ? -11.620 -9.677 3.946 1.00 68.12 201 MET A CA 1
ATOM 1574 C C . MET A 1 201 ? -11.201 -10.921 3.141 1.00 68.12 201 MET A C 1
ATOM 1576 O O . MET A 1 201 ? -10.026 -11.005 2.765 1.00 68.12 201 MET A O 1
ATOM 1580 N N . PRO A 1 202 ? -12.101 -11.875 2.822 1.00 65.19 202 PRO A N 1
ATOM 1581 C CA . PRO A 1 202 ? -11.727 -13.079 2.079 1.00 65.19 202 PRO A CA 1
ATOM 1582 C C . PRO A 1 202 ? -11.071 -12.766 0.723 1.00 65.19 202 PRO A C 1
ATOM 1584 O O . PRO A 1 202 ? -10.023 -13.324 0.392 1.00 65.19 202 PRO A O 1
ATOM 1587 N N . ALA A 1 203 ? -11.619 -11.809 -0.031 1.00 62.94 203 ALA A N 1
ATOM 1588 C CA . ALA A 1 203 ? -11.080 -11.400 -1.331 1.00 62.94 203 ALA A CA 1
ATOM 1589 C C . ALA A 1 203 ? -9.762 -10.610 -1.200 1.00 62.94 203 ALA A C 1
ATOM 1591 O O . ALA A 1 203 ? -8.845 -10.739 -2.028 1.00 62.94 203 ALA A O 1
ATOM 1592 N N . PHE A 1 204 ? -9.632 -9.803 -0.144 1.00 60.19 204 PHE A N 1
ATOM 1593 C CA . PHE A 1 204 ? -8.411 -9.051 0.138 1.00 60.19 204 PHE A CA 1
ATOM 1594 C C . PHE A 1 204 ? -7.224 -9.980 0.439 1.00 60.19 204 PHE A C 1
ATOM 1596 O O . PHE A 1 204 ? -6.138 -9.791 -0.114 1.00 60.19 204 PHE A O 1
ATOM 1603 N N . TYR A 1 205 ? -7.423 -11.029 1.242 1.00 60.03 205 TYR A N 1
ATOM 1604 C CA . TYR A 1 205 ? -6.363 -11.991 1.572 1.00 60.03 205 TYR A CA 1
ATOM 1605 C C . TYR A 1 205 ? -5.894 -12.803 0.363 1.00 60.03 205 TYR A C 1
ATOM 1607 O O . TYR A 1 205 ? -4.685 -12.969 0.169 1.00 60.03 205 TYR A O 1
ATOM 1615 N N . GLU A 1 206 ? -6.817 -13.269 -0.483 1.00 56.41 206 GLU A N 1
ATOM 1616 C CA . GLU A 1 206 ? -6.453 -14.015 -1.693 1.00 56.41 206 GLU A CA 1
ATOM 1617 C C . GLU A 1 206 ? -5.629 -13.161 -2.667 1.00 56.41 206 GLU A C 1
ATOM 1619 O O . GLU A 1 206 ? -4.624 -13.624 -3.214 1.00 56.41 20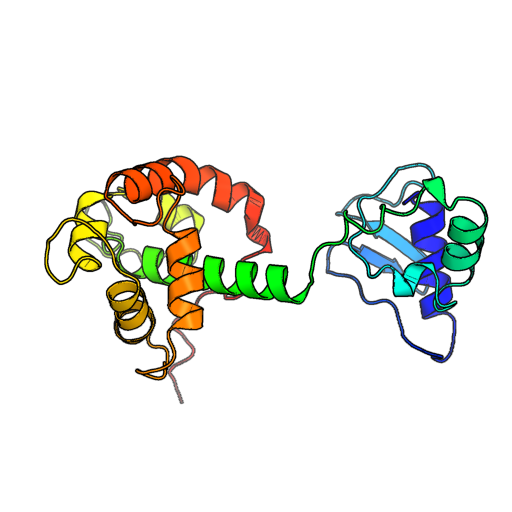6 GLU A O 1
ATOM 1624 N N . SER A 1 207 ? -5.994 -11.887 -2.837 1.00 54.25 207 SER A N 1
ATOM 1625 C CA . SER A 1 207 ? -5.316 -10.981 -3.773 1.00 54.25 207 SER A CA 1
ATOM 1626 C C . SER A 1 207 ? -4.013 -10.370 -3.233 1.00 54.25 207 SER A C 1
ATOM 1628 O O . SER A 1 207 ? -3.163 -9.942 -4.021 1.00 54.25 207 SER A O 1
ATOM 1630 N N . GLN A 1 208 ? -3.826 -10.326 -1.908 1.00 56.31 208 GLN A N 1
ATOM 1631 C CA . GLN A 1 208 ? -2.695 -9.666 -1.238 1.00 56.31 208 GLN A CA 1
ATOM 1632 C C . GLN A 1 208 ? -1.797 -10.628 -0.440 1.00 56.31 208 GLN A C 1
ATOM 1634 O O . GLN A 1 208 ? -0.982 -10.169 0.359 1.00 56.31 208 GLN A O 1
ATOM 1639 N N . LYS A 1 209 ? -1.865 -11.947 -0.677 1.00 51.41 209 LYS A N 1
ATOM 1640 C CA . LYS A 1 209 ? -1.052 -12.971 0.019 1.00 51.41 209 LYS A CA 1
ATOM 1641 C C . LYS A 1 209 ? 0.458 -12.662 0.069 1.00 51.41 209 LYS A C 1
ATOM 1643 O O . LYS A 1 209 ? 1.131 -13.024 1.027 1.00 51.41 209 LYS A O 1
ATOM 1648 N N . TRP A 1 210 ? 0.987 -11.953 -0.932 1.00 44.09 210 TRP A N 1
ATOM 1649 C CA . TRP A 1 210 ? 2.396 -11.534 -1.026 1.00 44.09 210 TRP A CA 1
ATOM 1650 C C . TRP A 1 210 ? 2.751 -10.279 -0.202 1.00 44.09 210 TRP A C 1
ATOM 1652 O O . TRP A 1 210 ? 3.925 -10.000 0.018 1.00 44.09 210 TRP A O 1
ATOM 1662 N N . ARG A 1 211 ? 1.756 -9.516 0.272 1.00 43.72 211 ARG A N 1
ATOM 1663 C CA . ARG A 1 211 ? 1.925 -8.282 1.063 1.00 43.72 211 ARG A CA 1
ATOM 1664 C C . ARG A 1 211 ? 2.012 -8.519 2.574 1.00 43.72 211 ARG A C 1
ATOM 1666 O O . ARG A 1 211 ? 2.084 -7.563 3.346 1.00 43.72 211 ARG A O 1
ATOM 1673 N N . LEU A 1 212 ? 2.029 -9.774 3.015 1.00 48.81 212 LEU A N 1
ATOM 1674 C CA . LEU A 1 212 ? 2.176 -10.144 4.422 1.00 48.81 212 LEU A CA 1
ATOM 16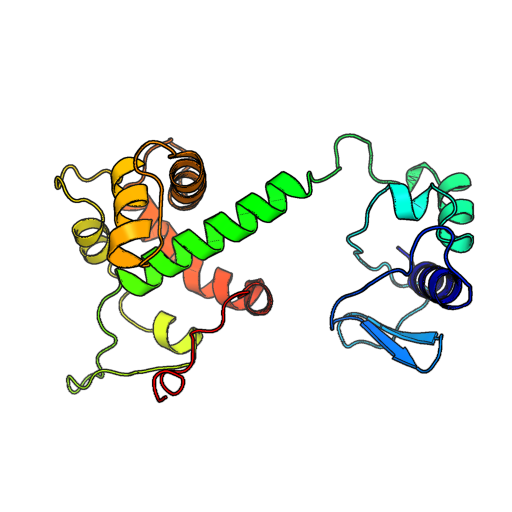75 C C . LEU A 1 212 ? 3.652 -9.997 4.855 1.00 48.81 212 LEU A C 1
ATOM 1677 O O . LEU A 1 212 ? 4.374 -10.980 4.968 1.00 48.81 212 LEU A O 1
ATOM 1681 N N . ALA A 1 213 ? 4.125 -8.766 5.097 1.00 42.94 213 ALA A N 1
ATOM 1682 C CA . ALA A 1 213 ? 5.527 -8.501 5.482 1.00 42.94 213 ALA A CA 1
ATOM 1683 C C . ALA A 1 213 ? 5.922 -9.018 6.877 1.00 42.94 213 ALA A C 1
ATOM 1685 O O . ALA A 1 213 ? 7.100 -9.023 7.224 1.00 42.94 213 ALA A O 1
ATOM 1686 N N . PHE A 1 214 ? 4.958 -9.456 7.683 1.00 39.59 214 PHE A N 1
ATOM 1687 C CA . PHE A 1 214 ? 5.215 -10.020 9.000 1.00 39.59 214 PHE A CA 1
ATOM 1688 C C . PHE A 1 214 ? 4.522 -11.378 9.094 1.00 39.59 214 PHE A C 1
ATOM 1690 O O . PHE A 1 214 ? 3.357 -11.419 9.501 1.00 39.59 214 PHE A O 1
ATOM 1697 N N . PRO A 1 215 ? 5.186 -12.483 8.704 1.00 38.41 215 PRO A N 1
ATOM 1698 C CA . PRO A 1 215 ? 4.769 -13.793 9.188 1.00 38.41 215 PRO A CA 1
ATOM 1699 C C . PRO A 1 215 ? 4.697 -13.737 10.720 1.00 38.41 215 PRO A C 1
ATOM 1701 O O . PRO A 1 215 ? 5.540 -13.093 11.356 1.00 38.41 215 PRO A O 1
ATOM 1704 N N . LYS A 1 216 ? 3.676 -14.365 11.323 1.00 34.81 216 LYS A N 1
ATOM 1705 C CA . LYS A 1 216 ? 3.642 -14.548 12.780 1.00 34.81 216 LYS A CA 1
ATOM 1706 C C . LYS A 1 216 ? 4.983 -15.146 13.205 1.00 34.81 216 LYS A C 1
ATOM 1708 O O . LYS A 1 216 ? 5.473 -16.078 12.567 1.00 34.81 216 LYS A 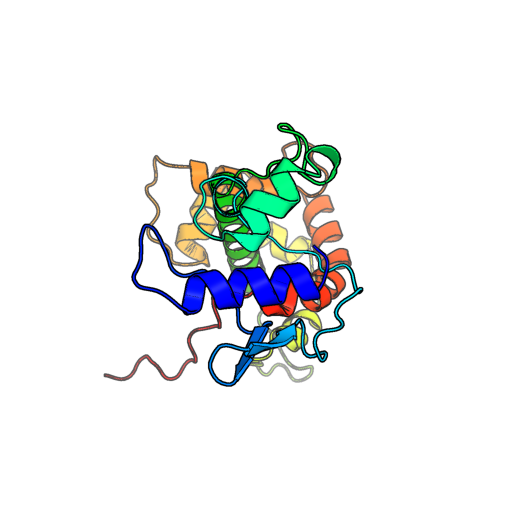O 1
ATOM 1713 N N . VAL A 1 217 ? 5.578 -14.594 14.262 1.00 35.50 217 VAL A N 1
ATOM 1714 C CA . VAL A 1 217 ? 6.711 -15.234 14.930 1.00 35.50 217 VAL A CA 1
ATOM 1715 C C . VAL A 1 217 ? 6.219 -16.625 15.313 1.00 35.50 217 VAL A C 1
ATOM 1717 O O . VAL A 1 217 ? 5.262 -16.741 16.078 1.00 35.50 217 VAL A O 1
ATOM 1720 N N . ALA A 1 218 ? 6.791 -17.666 14.704 1.00 34.28 218 ALA A N 1
ATOM 1721 C CA . ALA A 1 218 ? 6.476 -19.033 15.084 1.00 34.28 218 ALA A CA 1
ATOM 1722 C C . ALA A 1 218 ? 6.687 -19.141 16.598 1.00 34.28 218 ALA A C 1
ATOM 1724 O O . ALA A 1 218 ? 7.707 -18.671 17.106 1.00 34.28 218 ALA A O 1
ATOM 1725 N N . ALA A 1 219 ? 5.728 -19.731 17.311 1.00 40.47 219 ALA A N 1
ATOM 1726 C CA . ALA A 1 219 ? 5.709 -19.809 18.774 1.00 40.47 219 ALA A CA 1
ATOM 1727 C C . ALA A 1 219 ? 6.933 -20.526 19.399 1.00 40.47 219 ALA A C 1
ATOM 1729 O O . ALA A 1 219 ? 7.034 -20.618 20.617 1.00 40.47 219 ALA A O 1
ATOM 1730 N N . ASP A 1 220 ? 7.894 -20.966 18.586 1.00 39.22 220 ASP A N 1
ATOM 1731 C CA . ASP A 1 220 ? 9.103 -21.674 18.990 1.00 39.22 220 ASP A CA 1
ATOM 1732 C C . ASP A 1 220 ? 10.328 -20.770 19.244 1.00 39.22 220 ASP A C 1
ATOM 1734 O O . ASP A 1 220 ? 11.400 -21.285 19.554 1.00 39.22 220 ASP A O 1
ATOM 1738 N N . SER A 1 221 ? 10.229 -19.434 19.148 1.00 34.06 221 SER A N 1
ATOM 1739 C CA . SER A 1 221 ? 11.399 -18.550 19.350 1.00 34.06 221 SER A CA 1
ATOM 1740 C C . SER A 1 221 ? 11.520 -17.892 20.732 1.00 34.06 221 SER A C 1
ATOM 1742 O O . SER A 1 221 ? 12.338 -16.987 20.891 1.00 34.06 221 SER A O 1
ATOM 1744 N N . VAL A 1 222 ? 10.769 -18.333 21.747 1.00 35.72 222 VAL A N 1
ATOM 1745 C CA . VAL A 1 222 ? 11.022 -17.955 23.155 1.00 35.72 222 VAL A CA 1
ATOM 1746 C C . VAL A 1 222 ? 11.560 -19.164 23.915 1.00 35.72 222 VAL A C 1
ATOM 1748 O O . VAL A 1 222 ? 10.906 -19.741 24.777 1.00 35.72 222 VAL A O 1
ATOM 1751 N N . ALA A 1 223 ? 12.776 -19.565 23.558 1.00 36.44 223 ALA A N 1
ATOM 1752 C CA . ALA A 1 223 ? 13.605 -20.436 24.378 1.00 36.44 223 ALA A CA 1
ATOM 1753 C C . ALA A 1 223 ? 15.086 -20.170 24.081 1.00 36.44 223 ALA A C 1
ATOM 1755 O O . ALA A 1 223 ? 15.675 -20.899 23.289 1.00 36.44 223 ALA A O 1
ATOM 1756 N N . VAL A 1 224 ? 15.655 -19.128 24.703 1.00 34.38 224 VAL A N 1
ATOM 1757 C CA . VAL A 1 224 ? 16.961 -19.128 25.404 1.00 34.38 224 VAL A CA 1
ATOM 1758 C C . VAL A 1 224 ? 16.928 -18.027 26.460 1.00 34.38 224 VAL A C 1
ATOM 1760 O O . VAL A 1 224 ? 16.612 -16.877 26.086 1.00 34.38 224 VAL A O 1
#

pLDDT: mean 80.56, std 18.13, range [34.06, 97.56]

Secondary structure (DSSP, 8-state):
-BHHHHHHHHHHHHSS--SS-PPP--TTEEEETTEEEEETTEEPPTT-B------HHHHHSSSSHHHHHHHHH-GGGSPPTTS---HHHHHHHHHHHHHHHHHHHHHSPP-B-TTS-B-----HHHHTTS---HHHHHHHH-SS-SS-B-HHHHHHHHHHTS-----TT--HHHHHHHHHH-SS-SSSB-HHHHHHHHHHHHHHHHHHGGG-------TT----

Foldseek 3Di:
DFLQLVFQQLLQLVVDDPPDDRDDDDPQWDDDPSGTQGGNNHGGDRGDDDDDDDDPCSQDVVSGVSSNVVCVVVVVPDDPPVPDDDPVVVVLLLVLVLLLVQLQLQLDDQDADPVRHGDPDLDPLSSLVDPLPLVSSQPSQVPVPPQWRDLLSLQVSVCPRVVDDDDNVDSPSSQSNQCVLCPVNPSIHGSVSSVVCSVCVNVCCVVCVVSNPDRDPPPPPPDD

Sequence (224 aa):
MPGWLLADGITATHAGDPIPGWVQYDDGVKQEGLVITHVGGIEIEPDRIYRVATKISDLTNGQSKPWTEYYKEHPECLPPKGAYVNLYSELMAFFAKNMWRKIWEAIGPEATTKNGSVIYSNDPTELCTYDCDPSERLERLDLDQDGIVTVDEIHNALRDVVGLSVDPTEKSLAEFVHSFADTTGDGVVTLEDFETFCEEMPAFYESQKWRLAFPKVAADSVAV

Radius of gyration: 22.63 Å; chains: 1; bounding box: 51×43×54 Å